Protein AF-A0A7C3JB66-F1 (afdb_monomer)

pLDDT: mean 81.7, std 16.16, range [30.05, 96.62]

Sequence (177 aa):
NAAHLANLPTVQISALSEAVYDELELGSFGRLLALTSNDEVNALACLHFAEIFGRARVYQLATKEIDSGNKEAVSAPLRGRLLFDSRTTYADLTRRFETGAVMKKFILTKQFDYAAFKQQYSQNTLPLFLITQAGNLIVYTTDNEYAPQPGDTIISLINPAETLPDEEVAANSIPIT

Nearest PDB structures (foldseek):
  4gvl-assembly1_A  TM=4.077E-01  e=4.459E-04  Geobacter sulfurreducens PCA
  3l4b-assembly1_E  TM=6.571E-01  e=5.732E-01  Thermotoga maritima MSB8
  3l9w-assembly1_A  TM=5.953E-01  e=8.932E-01  Escherichia coli K-12
  3l9w-assembly1_B  TM=6.787E-01  e=1.793E+00  Escherichia coli K-12
  3l9x-assembly1_B  TM=7.040E-01  e=4.941E+00  Escherichia coli K-12

Secondary structure (DSSP, 8-state):
-HHHHTT-------TTSTHHHHHS-GGG---EEE--S-HHHHHHHHHHHHHHH-GGGEEEPPPHHHHTT-HHHHT-TT--EEBSSTT--HHHHHHHHHTT-EEEEEE--SSS-HHHHHHHHTTTEEEEEEE-TTS-EEE-BTTB-----TT-EEEEEEPPPSS-------S------

Mean predicted aligned error: 8.65 Å

Foldseek 3Di:
DLCVVLVHDDDDDQLLDPVCVVVDPCVVDQAAEALDLDPVSLLNSLQVCCVPNNLQRYEYEADPCQLVVPPVSVPPPSGHFYFQASNGHSVNVVVQVVQPWAKDKDQAAPVRAPVNVCVVAVPFKGWAWKQALVRDIDGHTHVDDDRHDHNMMTIITGRDPPDDDDDDDDDDDDPSD

Radius of gyration: 17.49 Å; Cα contacts (8 Å, |Δi|>4): 265; chains: 1; bounding box: 40×36×46 Å

Solvent-accessible surface area (backbone atoms only — not comparable to full-atom values): 10346 Å² total; per-residue (Å²): 112,66,55,61,68,48,70,44,92,79,82,94,72,61,84,84,41,74,62,46,70,78,77,37,73,60,87,80,56,70,62,46,78,33,79,55,87,46,63,67,60,23,27,52,38,21,50,62,47,19,78,75,54,33,60,92,31,16,27,18,53,25,45,74,58,35,48,73,64,39,66,72,66,69,66,49,90,64,53,36,42,41,32,41,38,61,65,42,24,47,68,50,54,51,49,40,50,74,68,55,34,41,73,42,68,45,73,26,32,92,88,45,33,59,65,53,50,44,74,76,36,58,91,49,47,45,61,46,34,37,31,41,70,88,66,50,78,41,75,36,24,66,90,53,89,80,81,71,48,65,57,18,33,39,34,27,41,34,44,63,64,100,76,69,82,95,75,79,95,76,88,69,77,76,78,89,84

Structure (mmCIF, N/CA/C/O backbone):
data_AF-A0A7C3JB66-F1
#
_entry.id   AF-A0A7C3JB66-F1
#
loop_
_atom_site.group_PDB
_atom_site.id
_atom_site.type_symbol
_atom_site.label_atom_id
_atom_site.label_alt_id
_atom_site.label_comp_id
_atom_site.label_asym_id
_atom_site.label_entity_id
_atom_site.label_seq_id
_atom_site.pdbx_PDB_ins_code
_atom_site.Cartn_x
_atom_site.Cartn_y
_atom_site.Cartn_z
_atom_site.occupancy
_atom_site.B_iso_or_equiv
_atom_site.auth_seq_id
_atom_site.auth_comp_id
_atom_site.auth_asym_id
_atom_site.auth_atom_id
_atom_site.pdbx_PDB_model_num
ATOM 1 N N . ASN A 1 1 ? 18.916 1.963 6.747 1.00 50.53 1 ASN A N 1
ATOM 2 C CA . ASN A 1 1 ? 19.249 0.943 7.771 1.00 50.53 1 ASN A CA 1
ATOM 3 C C . ASN A 1 1 ? 18.098 0.509 8.677 1.00 50.53 1 ASN A C 1
ATOM 5 O O . ASN A 1 1 ? 18.240 -0.548 9.267 1.00 50.53 1 ASN A O 1
ATOM 9 N N . ALA A 1 2 ? 16.957 1.209 8.759 1.00 69.62 2 ALA A N 1
ATOM 10 C CA . ALA A 1 2 ? 15.836 0.785 9.618 1.00 69.62 2 ALA A CA 1
AT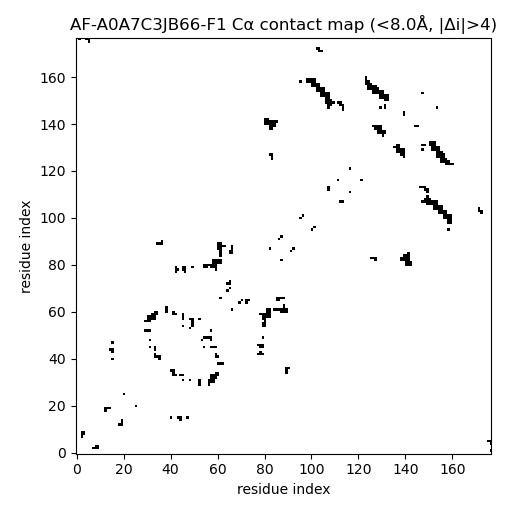OM 11 C C . ALA A 1 2 ? 15.251 -0.604 9.265 1.00 69.62 2 ALA A C 1
ATOM 13 O O . ALA A 1 2 ? 15.017 -1.410 10.151 1.00 69.62 2 ALA A O 1
ATOM 14 N N . ALA A 1 3 ? 15.089 -0.930 7.976 1.00 70.50 3 ALA A N 1
ATOM 15 C CA . ALA A 1 3 ? 14.532 -2.226 7.560 1.00 70.50 3 ALA A CA 1
ATOM 16 C C . ALA A 1 3 ? 15.420 -3.429 7.937 1.00 70.50 3 ALA A C 1
ATOM 18 O O . ALA A 1 3 ? 14.908 -4.475 8.322 1.00 70.50 3 ALA A O 1
ATOM 19 N N . HIS A 1 4 ? 16.744 -3.261 7.879 1.00 67.75 4 HIS A N 1
ATOM 20 C CA . HIS A 1 4 ? 17.690 -4.307 8.269 1.00 67.75 4 HIS A CA 1
ATOM 21 C C . HIS A 1 4 ? 17.662 -4.562 9.783 1.00 67.75 4 HIS A C 1
ATOM 23 O O . HIS A 1 4 ? 17.712 -5.708 10.212 1.00 67.75 4 HIS A O 1
ATOM 29 N N . LEU A 1 5 ? 17.522 -3.500 10.588 1.00 75.25 5 LEU A N 1
ATOM 30 C CA . LEU A 1 5 ? 17.376 -3.607 12.045 1.00 75.25 5 LEU A CA 1
ATOM 31 C C . LEU A 1 5 ? 16.080 -4.337 12.439 1.00 75.25 5 LEU A C 1
ATOM 33 O O . LEU A 1 5 ? 16.098 -5.152 13.357 1.00 75.25 5 LEU A O 1
ATOM 37 N N . ALA A 1 6 ? 15.016 -4.149 11.654 1.00 76.88 6 ALA A N 1
ATOM 38 C CA . ALA A 1 6 ? 13.739 -4.843 11.804 1.00 76.88 6 ALA A CA 1
ATOM 39 C C . ALA A 1 6 ? 13.721 -6.284 11.248 1.00 76.88 6 ALA A C 1
ATOM 41 O O . ALA A 1 6 ? 12.655 -6.900 11.182 1.00 76.88 6 ALA A O 1
ATOM 42 N N . ASN A 1 7 ? 14.869 -6.833 10.820 1.00 80.38 7 ASN A N 1
ATOM 43 C CA . ASN A 1 7 ? 14.990 -8.145 10.165 1.00 80.38 7 ASN A CA 1
ATOM 44 C C . ASN A 1 7 ? 14.066 -8.325 8.947 1.00 80.38 7 ASN A C 1
ATOM 46 O O . ASN A 1 7 ? 13.636 -9.438 8.633 1.00 80.38 7 ASN A O 1
ATOM 50 N N . LEU A 1 8 ? 13.756 -7.236 8.242 1.00 84.19 8 LEU A N 1
ATOM 51 C CA . LEU A 1 8 ? 13.039 -7.318 6.977 1.00 84.19 8 LEU A CA 1
ATOM 52 C C . LEU A 1 8 ? 14.030 -7.695 5.865 1.00 84.19 8 LEU A C 1
ATOM 54 O O . LEU A 1 8 ? 15.105 -7.092 5.793 1.00 84.19 8 LEU A O 1
ATOM 58 N N . PRO A 1 9 ? 13.696 -8.654 4.981 1.00 84.38 9 PRO A N 1
ATOM 59 C CA . PRO A 1 9 ? 14.524 -8.962 3.822 1.00 84.38 9 PRO A CA 1
ATOM 60 C C . PRO A 1 9 ? 14.712 -7.716 2.950 1.00 84.38 9 PRO A C 1
ATOM 62 O O . PRO A 1 9 ? 13.741 -7.089 2.525 1.00 84.38 9 PRO A O 1
ATOM 65 N N . THR A 1 10 ? 15.964 -7.352 2.680 1.00 86.69 10 THR A N 1
ATOM 66 C CA . THR A 1 10 ? 16.313 -6.207 1.834 1.00 86.69 10 THR A CA 1
ATOM 67 C C . THR A 1 10 ? 17.380 -6.603 0.834 1.00 86.69 10 THR A C 1
ATOM 69 O O . THR A 1 10 ? 18.365 -7.233 1.210 1.00 86.69 10 THR A O 1
ATOM 72 N N . VAL A 1 11 ? 17.227 -6.151 -0.405 1.00 87.44 11 VAL A N 1
ATOM 73 C CA . VAL A 1 11 ? 18.227 -6.285 -1.464 1.00 87.44 11 VAL A CA 1
ATOM 74 C C . VAL A 1 11 ? 18.427 -4.923 -2.126 1.00 87.44 11 VAL A C 1
ATOM 76 O O . VAL A 1 11 ? 17.489 -4.126 -2.207 1.00 87.44 11 VAL A O 1
ATOM 79 N N . GLN A 1 12 ? 19.647 -4.632 -2.573 1.00 86.88 12 GLN A N 1
ATOM 80 C CA . GLN A 1 12 ? 19.955 -3.412 -3.313 1.00 86.88 12 GLN A CA 1
ATOM 81 C C . GLN A 1 12 ? 20.194 -3.750 -4.784 1.00 86.88 12 GLN A C 1
ATOM 83 O O . GLN A 1 12 ? 21.321 -3.985 -5.202 1.00 86.88 12 GLN A O 1
ATOM 88 N N . ILE A 1 13 ? 19.121 -3.722 -5.566 1.00 86.12 13 ILE A N 1
ATOM 89 C CA . ILE A 1 13 ? 19.144 -3.955 -7.012 1.00 86.12 13 ILE A CA 1
ATOM 90 C C . ILE A 1 13 ? 18.224 -2.964 -7.717 1.00 86.12 13 ILE A C 1
ATOM 92 O O . ILE A 1 13 ? 17.265 -2.453 -7.135 1.00 86.12 13 ILE A O 1
ATOM 96 N N . SER A 1 14 ? 18.508 -2.691 -8.989 1.00 86.69 14 SER A N 1
ATOM 97 C CA . SER A 1 14 ? 17.552 -1.985 -9.840 1.00 86.69 14 SER A CA 1
ATOM 98 C C . SER A 1 14 ? 16.380 -2.914 -10.140 1.00 86.69 14 SER A C 1
ATOM 100 O O . SER A 1 14 ? 16.588 -3.992 -10.689 1.00 86.69 14 SER A O 1
ATOM 102 N N . ALA A 1 15 ? 15.154 -2.477 -9.843 1.00 85.06 15 ALA A N 1
ATOM 103 C CA . ALA A 1 15 ? 13.934 -3.245 -10.111 1.00 85.06 15 ALA A CA 1
ATOM 104 C C . ALA A 1 15 ? 13.704 -3.545 -11.607 1.00 85.06 15 ALA A C 1
ATOM 106 O O . ALA A 1 15 ? 12.854 -4.361 -11.940 1.00 85.06 15 ALA A O 1
ATOM 107 N N . LEU A 1 16 ? 14.437 -2.873 -12.500 1.00 85.12 16 LEU A N 1
ATOM 108 C CA . LEU A 1 16 ? 14.373 -3.059 -13.952 1.00 85.12 16 LEU A CA 1
ATOM 109 C C . LEU A 1 16 ? 15.529 -3.913 -14.497 1.00 85.12 16 LEU A C 1
ATOM 111 O O . LEU A 1 16 ? 15.651 -4.073 -15.707 1.00 85.12 16 LEU A O 1
ATOM 115 N N . SER A 1 17 ? 16.419 -4.395 -13.626 1.00 86.81 17 SER A N 1
ATOM 116 C CA . SER A 1 17 ? 17.536 -5.255 -14.014 1.00 86.81 17 SER A CA 1
ATOM 117 C C . SER A 1 17 ? 17.087 -6.706 -14.133 1.00 86.81 17 SER A C 1
ATOM 119 O O . SER A 1 17 ? 16.325 -7.185 -13.298 1.00 86.81 17 SER A O 1
ATOM 121 N N . GLU A 1 18 ? 17.652 -7.443 -15.088 1.00 82.38 18 GLU A N 1
ATOM 122 C CA . GLU A 1 18 ? 17.492 -8.902 -15.159 1.00 82.38 18 GLU A CA 1
ATOM 123 C C . GLU A 1 18 ? 18.041 -9.607 -13.909 1.00 82.38 18 GLU A C 1
ATOM 125 O O . GLU A 1 18 ? 17.521 -10.645 -13.514 1.00 82.38 18 GLU A O 1
ATOM 130 N N . ALA A 1 19 ? 19.002 -8.988 -13.210 1.00 84.38 19 ALA A N 1
ATOM 131 C CA . ALA A 1 19 ? 19.545 -9.503 -11.950 1.00 84.38 19 ALA A CA 1
ATOM 132 C C . ALA A 1 19 ? 18.466 -9.740 -10.876 1.00 84.38 19 ALA A C 1
ATOM 134 O O . ALA A 1 19 ? 18.655 -10.551 -9.977 1.00 84.38 19 ALA A O 1
ATOM 135 N N . VAL A 1 20 ? 17.308 -9.075 -10.979 1.00 84.88 20 VAL A N 1
ATOM 136 C CA . VAL A 1 20 ? 16.147 -9.319 -10.111 1.00 84.88 20 VAL A CA 1
ATOM 137 C C . VAL A 1 20 ? 15.705 -10.782 -10.156 1.00 84.88 20 VAL A C 1
ATOM 139 O O . VAL A 1 20 ? 15.363 -11.325 -9.113 1.00 84.88 20 VAL A O 1
ATOM 142 N N . TYR A 1 21 ? 15.704 -11.424 -11.324 1.00 82.25 21 TYR A N 1
ATOM 143 C CA . TYR A 1 21 ? 15.244 -12.810 -11.464 1.00 82.25 21 TYR A CA 1
ATOM 144 C C . TYR A 1 21 ? 16.208 -13.820 -10.846 1.00 82.25 21 TYR A C 1
ATOM 146 O O . TYR A 1 21 ? 15.776 -14.883 -10.405 1.00 82.25 21 TYR A O 1
ATOM 154 N N . ASP A 1 22 ? 17.492 -13.471 -10.809 1.00 84.25 22 ASP A N 1
ATOM 155 C CA . ASP A 1 22 ? 18.546 -14.329 -10.280 1.00 84.25 22 ASP A CA 1
ATOM 156 C C . ASP A 1 22 ? 18.728 -14.133 -8.768 1.00 84.25 22 ASP A C 1
ATOM 158 O O . ASP A 1 22 ? 18.983 -15.089 -8.037 1.00 84.25 22 ASP A O 1
ATOM 162 N N . GLU A 1 23 ? 18.591 -12.895 -8.283 1.00 83.88 23 GLU A N 1
ATOM 163 C CA . GLU A 1 23 ? 18.822 -12.538 -6.879 1.00 83.88 23 GLU A CA 1
ATOM 164 C C . GLU A 1 23 ? 17.575 -12.676 -5.997 1.00 83.88 23 GLU A C 1
ATOM 166 O O . GLU A 1 23 ? 17.697 -12.816 -4.777 1.00 83.88 23 GLU A O 1
ATOM 171 N N . LEU A 1 24 ? 16.373 -12.632 -6.582 1.00 84.62 24 LEU A N 1
ATOM 172 C CA . LEU A 1 24 ? 15.117 -12.746 -5.849 1.00 84.62 24 LEU A CA 1
ATOM 173 C C . LEU A 1 24 ? 14.339 -13.996 -6.251 1.00 84.62 24 LEU A C 1
ATOM 175 O O . LEU A 1 24 ? 14.011 -14.210 -7.414 1.00 84.62 24 LEU A O 1
ATOM 179 N N . GLU A 1 25 ? 13.917 -14.775 -5.254 1.00 85.06 25 GLU A N 1
ATOM 180 C CA . GLU A 1 25 ? 12.985 -15.884 -5.459 1.00 85.06 25 GLU A CA 1
ATOM 181 C C . GLU A 1 25 ? 11.564 -15.343 -5.683 1.00 85.06 25 GLU A C 1
ATOM 183 O O . GLU A 1 25 ? 10.715 -15.343 -4.787 1.00 85.06 25 GLU A O 1
ATOM 188 N N . LEU A 1 26 ? 11.302 -14.842 -6.896 1.00 83.19 26 LEU A N 1
ATOM 189 C CA . LEU A 1 26 ? 10.074 -14.110 -7.211 1.00 83.19 26 LEU A CA 1
ATOM 190 C C . LEU A 1 26 ? 8.793 -14.922 -6.991 1.00 83.19 26 LEU A C 1
ATOM 192 O O . LEU A 1 26 ? 7.763 -14.346 -6.652 1.00 83.19 26 LEU A O 1
ATOM 196 N N . GLY A 1 27 ? 8.863 -16.252 -7.100 1.00 81.06 27 GLY A N 1
ATOM 197 C CA . GLY A 1 27 ? 7.736 -17.150 -6.830 1.00 81.06 27 GLY A CA 1
ATOM 198 C C . GLY A 1 27 ? 7.240 -17.127 -5.379 1.00 81.06 27 GLY A C 1
ATOM 199 O O . GLY A 1 27 ? 6.098 -17.505 -5.123 1.00 81.06 27 GLY A O 1
ATOM 200 N N . SER A 1 28 ? 8.063 -16.658 -4.436 1.00 82.31 28 SER A N 1
ATOM 201 C CA . SER A 1 28 ? 7.672 -16.483 -3.032 1.00 82.31 28 SER A CA 1
ATOM 202 C C . SER A 1 28 ? 6.881 -15.190 -2.784 1.00 82.31 28 SER A C 1
ATOM 204 O O . SER A 1 28 ? 6.170 -15.076 -1.781 1.00 82.31 28 SER A O 1
ATOM 206 N N . PHE A 1 29 ? 6.953 -14.219 -3.701 1.00 86.12 29 PHE A N 1
ATOM 207 C CA . PHE A 1 29 ? 6.209 -12.968 -3.604 1.00 86.12 29 PHE A CA 1
ATOM 208 C C . PHE A 1 29 ? 4.861 -13.076 -4.311 1.00 86.12 29 PHE A C 1
ATOM 210 O O . PHE A 1 29 ? 4.714 -13.672 -5.373 1.00 86.12 29 PHE A O 1
ATOM 217 N N . GLY A 1 30 ? 3.847 -12.440 -3.725 1.00 86.94 30 GLY A N 1
ATOM 218 C CA . GLY A 1 30 ? 2.511 -12.399 -4.318 1.00 86.94 30 GLY A CA 1
ATOM 219 C C . GLY A 1 30 ? 2.174 -11.089 -5.027 1.00 86.94 30 GLY A C 1
ATOM 220 O O . GLY A 1 30 ? 1.181 -11.048 -5.751 1.00 86.94 30 GLY A O 1
ATOM 221 N N . ARG A 1 31 ? 2.892 -9.994 -4.737 1.00 92.88 31 ARG A N 1
ATOM 222 C CA . ARG A 1 31 ? 2.511 -8.617 -5.104 1.00 92.88 31 ARG A CA 1
ATOM 223 C C . ARG A 1 31 ? 3.728 -7.701 -5.185 1.00 92.88 31 ARG A C 1
ATOM 225 O O . ARG A 1 31 ? 4.675 -7.889 -4.428 1.00 92.88 31 ARG A O 1
ATOM 232 N N . LEU A 1 32 ? 3.633 -6.655 -6.007 1.00 94.00 32 LEU A N 1
ATOM 233 C CA . LEU A 1 32 ? 4.606 -5.558 -6.076 1.00 94.00 32 LEU A CA 1
ATOM 234 C C . LEU A 1 32 ? 3.958 -4.240 -5.649 1.00 94.00 32 LEU A C 1
ATOM 236 O O . LEU A 1 32 ? 2.933 -3.865 -6.210 1.00 94.00 32 LEU A O 1
ATOM 240 N N . LEU A 1 33 ? 4.585 -3.506 -4.727 1.00 94.88 33 LEU A N 1
ATOM 241 C CA . LEU A 1 33 ? 4.228 -2.122 -4.405 1.00 94.88 33 LEU A CA 1
ATOM 242 C C . LEU A 1 33 ? 5.378 -1.190 -4.808 1.00 94.88 33 LEU A C 1
ATOM 244 O O . LEU A 1 33 ? 6.412 -1.148 -4.145 1.00 94.88 33 LEU A O 1
ATOM 248 N N . ALA A 1 34 ? 5.192 -0.434 -5.887 1.00 94.31 34 ALA A N 1
ATOM 249 C CA . ALA A 1 34 ? 6.153 0.537 -6.391 1.00 94.31 34 ALA A CA 1
ATOM 250 C C . ALA A 1 34 ? 5.950 1.902 -5.709 1.00 94.31 34 ALA A C 1
ATOM 252 O O . ALA A 1 34 ? 5.054 2.674 -6.058 1.00 94.31 34 ALA A O 1
ATOM 253 N N . LEU A 1 35 ? 6.779 2.162 -4.695 1.00 93.88 35 LEU A N 1
ATOM 254 C CA . LEU A 1 35 ? 6.684 3.309 -3.784 1.00 93.88 35 LEU A CA 1
ATOM 255 C C . LEU A 1 35 ? 7.867 4.283 -3.928 1.00 93.88 35 LEU A C 1
ATOM 257 O O . LEU A 1 35 ? 8.281 4.899 -2.949 1.00 93.88 35 LEU A O 1
ATOM 261 N N . THR A 1 36 ? 8.467 4.390 -5.115 1.00 91.81 36 THR A N 1
ATOM 262 C CA . THR A 1 36 ? 9.617 5.285 -5.328 1.00 91.81 36 THR A CA 1
ATOM 263 C C . THR A 1 36 ? 9.166 6.709 -5.660 1.00 91.81 36 THR A C 1
ATOM 265 O O . THR A 1 36 ? 8.019 6.928 -6.051 1.00 91.81 36 THR A O 1
ATOM 268 N N . SER A 1 37 ? 10.077 7.679 -5.546 1.00 91.62 37 SER A N 1
ATOM 269 C CA . SER A 1 37 ? 9.843 9.069 -5.963 1.00 91.62 37 SER A CA 1
ATOM 270 C C . SER A 1 37 ? 9.831 9.271 -7.480 1.00 91.62 37 SER A C 1
ATOM 272 O O . SER A 1 37 ? 9.516 10.369 -7.939 1.00 91.62 37 SER A O 1
ATOM 274 N N . ASN A 1 38 ? 10.201 8.246 -8.254 1.00 90.88 38 ASN A N 1
ATOM 275 C CA . ASN A 1 38 ? 10.261 8.300 -9.705 1.00 90.88 38 ASN A CA 1
ATOM 276 C C . ASN A 1 38 ? 9.069 7.542 -10.308 1.00 90.88 38 ASN A C 1
ATOM 278 O O . ASN A 1 38 ? 9.020 6.309 -10.316 1.00 90.88 38 ASN A O 1
ATOM 282 N N . ASP A 1 39 ? 8.119 8.305 -10.841 1.00 88.19 39 ASP A N 1
ATOM 283 C CA . ASP A 1 39 ? 6.886 7.789 -11.434 1.00 88.19 39 ASP A CA 1
ATOM 284 C C . ASP A 1 39 ? 7.144 6.872 -12.644 1.00 88.19 39 ASP A C 1
ATOM 286 O O . ASP A 1 39 ? 6.440 5.876 -12.821 1.00 88.19 39 ASP A O 1
ATOM 290 N N . GLU A 1 40 ? 8.174 7.157 -13.447 1.00 88.25 40 GLU A N 1
ATOM 291 C CA . GLU A 1 40 ? 8.549 6.336 -14.606 1.00 88.25 40 GLU A CA 1
ATOM 292 C C . GLU A 1 40 ? 9.098 4.979 -14.166 1.00 88.25 40 GLU A C 1
ATOM 294 O O . GLU A 1 40 ? 8.698 3.945 -14.701 1.00 88.25 40 GLU A O 1
ATOM 299 N N . VAL A 1 41 ? 9.955 4.965 -13.139 1.00 90.56 41 VAL A N 1
ATOM 300 C CA . VAL A 1 41 ? 10.470 3.720 -12.549 1.00 90.56 41 VAL A CA 1
ATOM 301 C C . VAL A 1 41 ? 9.328 2.902 -11.954 1.00 90.56 41 VAL A C 1
ATOM 303 O O . VAL A 1 41 ? 9.282 1.691 -12.161 1.00 90.56 41 VAL A O 1
ATOM 306 N N . ASN A 1 42 ? 8.375 3.543 -11.269 1.00 91.94 42 ASN A N 1
ATOM 307 C CA . ASN A 1 42 ? 7.209 2.850 -10.721 1.00 91.94 42 ASN A CA 1
ATOM 308 C C . ASN A 1 42 ? 6.351 2.209 -11.825 1.00 91.94 42 ASN A C 1
ATOM 310 O O . ASN A 1 42 ? 5.946 1.052 -11.692 1.00 91.94 42 ASN A O 1
ATOM 314 N N . ALA A 1 43 ? 6.101 2.938 -12.918 1.00 89.75 43 ALA A N 1
ATOM 315 C CA . ALA A 1 43 ? 5.318 2.449 -14.049 1.00 89.75 43 ALA A CA 1
ATOM 316 C C . ALA A 1 43 ? 6.022 1.302 -14.788 1.00 89.75 43 ALA A C 1
ATOM 318 O O . ALA A 1 43 ? 5.401 0.272 -15.051 1.00 89.75 43 ALA A O 1
ATOM 319 N N . LEU A 1 44 ? 7.322 1.441 -15.068 1.00 90.56 44 LEU A N 1
ATOM 320 C CA . LEU A 1 44 ? 8.118 0.397 -15.717 1.00 90.56 44 LEU A CA 1
ATOM 321 C C . LEU A 1 44 ? 8.229 -0.856 -14.848 1.00 90.56 44 LEU A C 1
ATOM 323 O O . LEU A 1 44 ? 8.079 -1.962 -15.362 1.00 90.56 44 LEU A O 1
ATOM 327 N N . ALA A 1 45 ? 8.416 -0.702 -13.534 1.00 91.50 45 ALA A N 1
ATOM 328 C CA . ALA A 1 45 ? 8.407 -1.832 -12.614 1.00 91.50 45 ALA A CA 1
ATOM 329 C C . ALA A 1 45 ? 7.036 -2.526 -12.630 1.00 91.50 45 ALA A C 1
ATOM 331 O O . ALA A 1 45 ? 6.957 -3.740 -12.785 1.00 91.50 45 ALA A O 1
ATOM 332 N N . CYS A 1 46 ? 5.933 -1.777 -12.561 1.00 92.44 46 CYS A N 1
ATOM 333 C CA . CYS A 1 46 ? 4.605 -2.381 -12.661 1.00 92.44 46 CYS A CA 1
ATOM 334 C C . CYS A 1 46 ? 4.391 -3.119 -13.985 1.00 92.44 46 CYS A C 1
ATOM 336 O O . CYS A 1 46 ? 3.824 -4.207 -13.968 1.00 92.44 46 CYS A O 1
ATOM 338 N N . LEU A 1 47 ? 4.849 -2.563 -15.110 1.00 90.12 47 LEU A N 1
ATOM 339 C CA . LEU A 1 47 ? 4.766 -3.218 -16.414 1.00 90.12 47 LEU A CA 1
ATOM 340 C C . LEU A 1 47 ? 5.550 -4.534 -16.427 1.00 90.12 47 LEU A C 1
ATOM 342 O O . LEU A 1 47 ? 5.006 -5.562 -16.817 1.00 90.12 47 LEU A O 1
ATOM 346 N N . HIS A 1 48 ? 6.794 -4.505 -15.954 1.00 88.81 48 HIS A N 1
ATOM 347 C CA . HIS A 1 48 ? 7.689 -5.655 -15.948 1.00 88.81 48 HIS A CA 1
ATOM 348 C C . HIS A 1 48 ? 7.173 -6.789 -15.050 1.00 88.81 48 HIS A C 1
ATOM 350 O O . HIS A 1 48 ? 7.019 -7.928 -15.478 1.00 88.81 48 HIS A O 1
ATOM 356 N N . PHE A 1 49 ? 6.803 -6.470 -13.810 1.00 91.00 49 PHE A N 1
ATOM 357 C CA . PHE A 1 49 ? 6.331 -7.468 -12.851 1.00 91.00 49 PHE A CA 1
ATOM 358 C C . PHE A 1 49 ? 4.867 -7.883 -13.064 1.00 91.00 49 PHE A C 1
ATOM 360 O O . PHE A 1 49 ? 4.413 -8.854 -12.451 1.00 91.00 49 PHE A O 1
ATOM 367 N N . ALA A 1 50 ? 4.105 -7.195 -13.924 1.00 91.12 50 ALA A N 1
ATOM 368 C CA . ALA A 1 50 ? 2.750 -7.617 -14.280 1.00 91.12 50 ALA A CA 1
ATOM 369 C C . ALA A 1 50 ? 2.737 -8.960 -15.018 1.00 91.12 50 ALA A C 1
ATOM 371 O O . ALA A 1 50 ? 1.763 -9.699 -14.876 1.00 91.12 50 ALA A O 1
ATOM 372 N N . GLU A 1 51 ? 3.792 -9.281 -15.771 1.00 86.38 51 GLU A N 1
ATOM 373 C CA . GLU A 1 51 ? 3.940 -10.578 -16.444 1.00 86.38 51 GLU A CA 1
ATOM 374 C C . GLU A 1 51 ? 4.109 -11.727 -15.438 1.00 86.38 51 GLU A C 1
ATOM 376 O O . GLU A 1 51 ? 3.678 -12.847 -15.696 1.00 86.38 51 GLU A O 1
ATOM 381 N N . ILE A 1 52 ? 4.6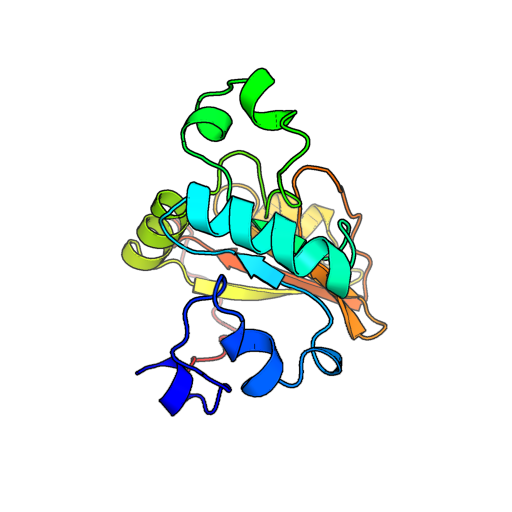55 -11.427 -14.256 1.00 87.69 52 ILE A N 1
ATOM 382 C CA . ILE A 1 52 ? 4.954 -12.401 -13.202 1.00 87.69 52 ILE A CA 1
ATOM 383 C C . ILE A 1 52 ? 3.779 -12.537 -12.228 1.00 87.69 52 ILE A C 1
ATOM 385 O O . ILE A 1 52 ? 3.259 -13.627 -11.999 1.00 87.69 52 ILE A O 1
ATOM 389 N N . PHE A 1 53 ? 3.336 -11.423 -11.637 1.00 90.69 53 PHE A N 1
ATOM 390 C CA . PHE A 1 53 ? 2.328 -11.427 -10.568 1.00 90.69 53 PHE A CA 1
ATOM 391 C C . PHE A 1 53 ? 0.891 -11.273 -11.084 1.00 90.69 53 PHE A C 1
ATOM 393 O O . PHE A 1 53 ? -0.079 -11.544 -10.358 1.00 90.69 53 PHE A O 1
ATOM 400 N N . GLY A 1 54 ? 0.748 -10.843 -12.338 1.00 89.94 54 GLY A N 1
ATOM 401 C CA . GLY A 1 54 ? -0.503 -10.404 -12.934 1.00 89.94 54 GLY A CA 1
ATOM 402 C C . GLY A 1 54 ? -0.797 -8.930 -12.647 1.00 89.94 54 GLY A C 1
ATOM 403 O O . GLY A 1 54 ? -0.545 -8.411 -11.557 1.00 89.94 54 GLY A O 1
ATOM 404 N N . ARG A 1 55 ? -1.441 -8.261 -13.611 1.00 88.62 55 ARG A N 1
ATOM 405 C CA . ARG A 1 55 ? -1.816 -6.832 -13.537 1.00 88.62 55 ARG A CA 1
ATOM 406 C C . ARG A 1 55 ? -2.616 -6.460 -12.281 1.00 88.62 55 ARG A C 1
ATOM 408 O O . ARG A 1 55 ? -2.532 -5.337 -11.803 1.00 88.62 55 ARG A O 1
ATOM 415 N N . ALA A 1 56 ? -3.378 -7.403 -11.724 1.00 88.44 56 ALA A N 1
ATOM 416 C CA . ALA A 1 56 ? -4.197 -7.180 -10.532 1.00 88.44 56 ALA A CA 1
ATOM 417 C C . ALA A 1 56 ? -3.390 -7.056 -9.220 1.00 88.44 56 ALA A C 1
ATOM 419 O O . ALA A 1 56 ? -3.952 -6.626 -8.207 1.00 88.44 56 ALA A O 1
ATOM 420 N N . ARG A 1 57 ? -2.110 -7.461 -9.235 1.00 92.25 57 ARG A N 1
ATOM 421 C CA . ARG A 1 57 ? -1.228 -7.608 -8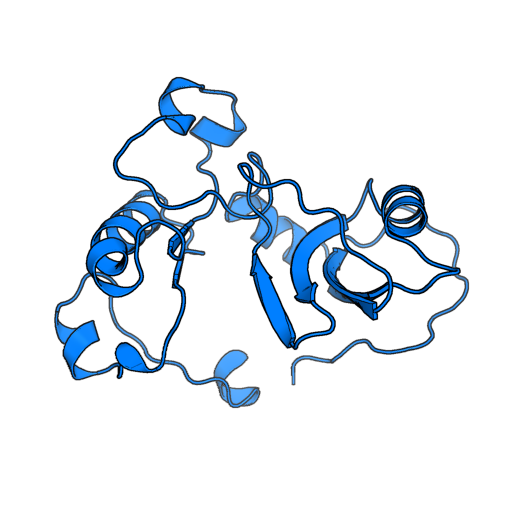.063 1.00 92.25 57 ARG A CA 1
ATOM 422 C C . ARG A 1 57 ? 0.006 -6.700 -8.094 1.00 92.25 57 ARG A C 1
ATOM 424 O O . ARG A 1 57 ? 0.863 -6.812 -7.219 1.00 92.25 57 ARG A O 1
ATOM 431 N N . VAL A 1 58 ? 0.088 -5.809 -9.077 1.00 93.88 58 VAL A N 1
ATOM 432 C CA . VAL A 1 58 ? 1.119 -4.772 -9.161 1.00 93.88 58 VAL A CA 1
ATOM 433 C C . VAL A 1 58 ? 0.483 -3.417 -8.896 1.00 93.88 58 VAL A C 1
ATOM 435 O O . VAL A 1 58 ? -0.565 -3.087 -9.459 1.00 93.88 58 VAL A O 1
ATOM 438 N N . TYR A 1 59 ? 1.099 -2.653 -8.007 1.00 94.31 59 TYR A N 1
ATOM 439 C CA . TYR A 1 59 ? 0.549 -1.412 -7.496 1.00 94.31 59 TYR A CA 1
ATOM 440 C C . TYR A 1 59 ? 1.599 -0.304 -7.538 1.00 94.31 59 TYR A C 1
ATOM 442 O O . TYR A 1 59 ? 2.774 -0.557 -7.287 1.00 94.31 59 TYR A O 1
ATOM 450 N N . GLN A 1 60 ? 1.171 0.924 -7.802 1.00 93.31 60 GLN A N 1
ATOM 451 C CA . GLN A 1 60 ? 2.029 2.108 -7.866 1.00 93.31 60 GLN A CA 1
ATOM 452 C C . GLN A 1 60 ? 1.352 3.313 -7.219 1.00 93.31 60 GLN A C 1
ATOM 454 O O . GLN A 1 60 ? 0.126 3.375 -7.127 1.00 93.31 60 GLN A O 1
ATOM 459 N N . LEU A 1 61 ? 2.152 4.288 -6.799 1.00 92.44 61 LEU A N 1
ATOM 460 C CA . LEU A 1 61 ? 1.653 5.584 -6.341 1.00 92.44 61 LEU A CA 1
ATOM 461 C C . LEU A 1 61 ? 1.027 6.398 -7.480 1.00 92.44 61 LEU A C 1
ATOM 463 O O . LEU A 1 61 ? 1.292 6.161 -8.664 1.00 92.44 61 LEU A O 1
ATOM 467 N N . ALA A 1 62 ? 0.196 7.371 -7.107 1.00 88.25 62 ALA A N 1
ATOM 468 C CA . ALA A 1 62 ? -0.295 8.368 -8.044 1.00 88.25 62 ALA A CA 1
ATOM 469 C C . ALA A 1 62 ? 0.848 9.295 -8.486 1.00 88.25 62 ALA A C 1
ATOM 471 O O . ALA A 1 62 ? 1.727 9.644 -7.693 1.00 88.25 62 ALA A O 1
ATOM 472 N N . THR A 1 63 ? 0.804 9.721 -9.749 1.00 83.88 63 THR A N 1
ATOM 473 C CA . THR A 1 63 ? 1.694 10.766 -10.266 1.00 83.88 63 THR A CA 1
ATOM 474 C C . THR A 1 63 ? 1.128 12.143 -9.929 1.00 83.88 63 THR A C 1
ATOM 476 O O . THR A 1 63 ? -0.077 12.295 -9.708 1.00 83.88 63 THR A O 1
ATOM 479 N N . LYS A 1 64 ? 1.967 13.185 -9.961 1.00 75.94 64 LYS A N 1
ATOM 480 C CA . LYS A 1 64 ? 1.498 14.575 -9.767 1.00 75.94 64 LYS A CA 1
ATOM 481 C C . LYS A 1 64 ? 0.422 14.998 -10.776 1.00 75.94 64 LYS A C 1
ATOM 483 O O . LYS A 1 64 ? -0.433 15.814 -10.458 1.00 75.94 64 LYS A O 1
ATOM 488 N N . GLU A 1 65 ? 0.465 14.453 -11.988 1.00 72.69 65 GLU A N 1
ATOM 489 C CA . GLU A 1 65 ? -0.525 14.732 -13.038 1.00 72.69 65 GLU A CA 1
ATOM 490 C C . GLU A 1 65 ? -1.890 14.099 -12.742 1.00 72.69 65 GLU A C 1
ATOM 492 O O . GLU A 1 65 ? -2.929 14.656 -13.089 1.00 72.69 65 GLU A O 1
ATOM 497 N N . ILE A 1 66 ? -1.898 12.926 -12.103 1.00 74.56 66 ILE A N 1
ATOM 498 C CA . ILE A 1 66 ? -3.138 12.283 -11.658 1.00 74.56 66 ILE A CA 1
ATOM 499 C C . ILE A 1 66 ? -3.735 13.073 -10.491 1.00 74.56 66 ILE A C 1
ATOM 501 O O . ILE A 1 66 ? -4.936 13.344 -10.493 1.00 74.56 66 ILE A O 1
ATOM 505 N N . ASP A 1 67 ? -2.894 13.494 -9.545 1.00 73.19 67 ASP A N 1
ATOM 506 C CA . ASP A 1 67 ? -3.307 14.322 -8.408 1.00 73.19 67 ASP A CA 1
ATOM 507 C C . ASP A 1 67 ? -3.905 15.669 -8.864 1.00 73.19 67 ASP A C 1
ATOM 509 O O . ASP A 1 67 ? -4.913 16.123 -8.326 1.00 73.19 67 ASP A O 1
ATOM 513 N N . SER A 1 68 ? -3.378 16.267 -9.942 1.00 73.69 68 SER A N 1
ATOM 514 C CA . SER A 1 68 ? -3.927 17.498 -10.532 1.00 73.69 68 SER A CA 1
ATOM 515 C C . SER A 1 68 ? -5.226 17.306 -11.333 1.00 73.69 68 SER A C 1
ATOM 517 O O . SER A 1 68 ? -5.765 18.274 -11.875 1.00 73.69 68 SER A O 1
ATOM 519 N N . GLY A 1 69 ? -5.773 16.086 -11.385 1.00 65.44 69 GLY A N 1
ATOM 520 C CA . GLY A 1 69 ? -7.069 15.788 -11.996 1.00 65.44 69 GLY A CA 1
ATOM 521 C C . GLY A 1 69 ? -7.021 15.502 -13.498 1.00 65.44 69 GLY A C 1
ATOM 522 O O . GLY A 1 69 ? -8.069 15.507 -14.153 1.00 65.44 69 GLY A O 1
ATOM 523 N N . ASN A 1 70 ? -5.840 15.230 -14.066 1.00 67.50 70 ASN A N 1
ATOM 524 C CA . ASN A 1 70 ? -5.729 14.867 -15.474 1.00 67.50 70 ASN A CA 1
ATOM 525 C C . ASN A 1 70 ? -6.274 13.445 -15.723 1.00 67.50 70 ASN A C 1
ATOM 527 O O . ASN A 1 70 ? -5.595 12.441 -15.506 1.00 67.50 70 ASN A O 1
ATOM 531 N N . LYS A 1 71 ? -7.517 13.354 -16.213 1.00 59.50 71 LYS A N 1
ATOM 532 C CA . LYS A 1 71 ? -8.205 12.080 -16.504 1.00 59.50 71 LYS A CA 1
ATOM 533 C C . LYS A 1 71 ? -7.501 11.225 -17.565 1.00 59.50 71 LYS A C 1
ATOM 535 O O . LYS A 1 71 ? -7.618 10.000 -17.521 1.00 59.50 71 LYS A O 1
ATOM 540 N N . GLU A 1 72 ? -6.754 11.837 -18.484 1.00 59.91 72 GLU A N 1
ATOM 541 C CA . GLU A 1 72 ? -5.966 11.101 -19.482 1.00 59.91 72 GLU A CA 1
ATOM 542 C C . GLU A 1 72 ? -4.791 10.365 -18.823 1.00 59.91 72 GLU A C 1
ATOM 544 O O . GLU A 1 72 ? -4.496 9.224 -19.176 1.00 59.91 72 GLU A O 1
ATOM 549 N N . ALA A 1 73 ? -4.197 10.955 -17.779 1.00 58.69 73 ALA A N 1
ATOM 550 C CA . ALA A 1 73 ? -3.136 10.324 -16.998 1.00 58.69 73 ALA A CA 1
ATOM 551 C C . ALA A 1 73 ? -3.643 9.114 -16.184 1.00 58.69 73 ALA A C 1
ATOM 553 O O . ALA A 1 73 ? -2.895 8.163 -15.950 1.00 58.69 73 ALA A O 1
ATOM 554 N N . VAL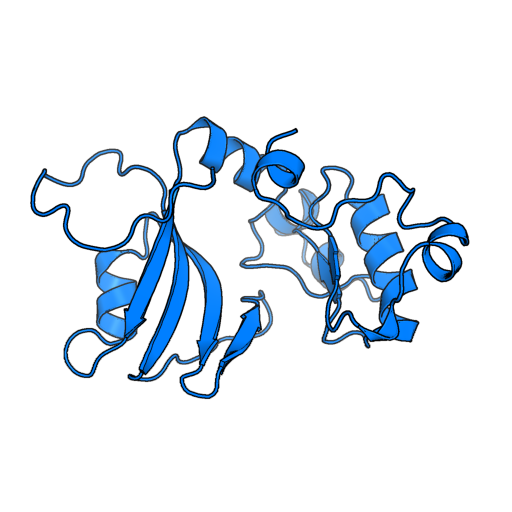 A 1 74 ? -4.918 9.099 -15.783 1.00 56.22 74 VAL A N 1
ATOM 555 C CA . VAL A 1 74 ? -5.531 7.976 -15.043 1.00 56.22 74 VAL A CA 1
ATOM 556 C C . VAL A 1 74 ? -5.730 6.740 -15.931 1.00 56.22 74 VAL A C 1
ATOM 558 O O . VAL A 1 74 ? -5.661 5.615 -15.444 1.00 56.22 74 VAL A O 1
ATOM 561 N N . SER A 1 75 ? -5.926 6.928 -17.239 1.00 55.34 75 SER A N 1
ATOM 562 C CA . SER A 1 75 ? -6.325 5.858 -18.171 1.00 55.34 75 SER A CA 1
ATOM 563 C C . SER A 1 75 ? -5.158 5.220 -18.937 1.00 55.34 75 SER A C 1
ATOM 565 O O . SER A 1 75 ? -5.384 4.471 -19.888 1.00 55.34 75 SER A O 1
ATOM 567 N N . ALA A 1 76 ? -3.905 5.507 -18.565 1.00 60.81 76 ALA A N 1
ATOM 568 C CA . ALA A 1 76 ? -2.746 5.018 -19.305 1.00 60.81 76 ALA A CA 1
ATOM 569 C C . ALA A 1 76 ? -2.609 3.477 -19.187 1.00 60.81 76 ALA A C 1
ATOM 571 O O . ALA A 1 76 ? -2.368 2.960 -18.093 1.00 60.81 76 ALA A O 1
ATOM 572 N N . PRO A 1 77 ? -2.693 2.719 -20.299 1.00 58.31 77 PRO A N 1
ATOM 573 C CA . PRO A 1 77 ? -2.769 1.251 -20.294 1.00 58.31 77 PRO A CA 1
ATOM 574 C C . PRO A 1 77 ? -1.489 0.538 -19.820 1.00 58.31 77 PRO A C 1
ATOM 576 O O . PRO A 1 77 ? -1.496 -0.681 -19.637 1.00 58.31 77 PRO A O 1
ATOM 579 N N . LEU A 1 78 ? -0.400 1.277 -19.603 1.00 63.16 78 LEU A N 1
ATOM 580 C CA . LEU A 1 78 ? 0.914 0.766 -19.198 1.00 63.16 78 LEU A CA 1
ATOM 581 C C . LEU A 1 78 ? 1.187 0.899 -17.688 1.00 63.16 78 LEU A C 1
ATOM 583 O O . LEU A 1 78 ? 2.328 0.752 -17.264 1.00 63.16 78 LEU A O 1
ATOM 587 N N . ARG A 1 79 ? 0.170 1.201 -16.871 1.00 74.19 79 ARG A N 1
ATOM 588 C CA . ARG A 1 79 ? 0.331 1.451 -15.429 1.00 74.19 79 ARG A CA 1
ATOM 589 C C . ARG A 1 79 ? -0.201 0.301 -14.570 1.00 74.19 79 ARG A C 1
ATOM 591 O O . ARG A 1 79 ? -1.129 -0.410 -14.964 1.00 74.19 79 ARG A O 1
ATOM 598 N N . GLY A 1 80 ? 0.404 0.129 -13.392 1.00 83.44 80 GLY A N 1
ATOM 599 C CA . GLY A 1 80 ? -0.127 -0.723 -12.325 1.00 83.44 80 GLY A CA 1
ATOM 600 C C . GLY A 1 80 ? -1.348 -0.098 -11.645 1.00 83.44 80 GLY A C 1
ATOM 601 O O . GLY A 1 80 ? -1.761 1.015 -11.972 1.00 83.44 80 GLY A O 1
ATOM 602 N N . ARG A 1 81 ? -1.929 -0.800 -10.669 1.00 89.94 81 ARG A N 1
ATOM 603 C CA . ARG A 1 81 ? -3.084 -0.290 -9.912 1.00 89.94 81 ARG A CA 1
ATOM 604 C C . ARG A 1 81 ? -2.662 0.854 -8.993 1.00 89.94 81 ARG A C 1
ATOM 606 O O . ARG A 1 81 ? -1.661 0.741 -8.290 1.00 89.94 81 ARG A O 1
ATOM 613 N N . LEU A 1 82 ? -3.430 1.941 -8.972 1.00 90.81 82 LEU A N 1
ATOM 614 C CA . LEU A 1 82 ? -3.110 3.095 -8.129 1.00 90.81 82 LEU A CA 1
ATOM 615 C C . LEU A 1 82 ? -3.398 2.789 -6.658 1.00 90.81 82 LEU A C 1
ATOM 617 O O . LEU A 1 82 ? -4.523 2.425 -6.305 1.00 90.81 82 LEU A O 1
ATOM 621 N N . LEU A 1 83 ? -2.371 2.949 -5.829 1.00 92.00 83 LEU A N 1
ATOM 622 C CA . LEU A 1 83 ? -2.409 2.732 -4.390 1.00 92.00 83 LEU A CA 1
ATOM 623 C C . LEU A 1 83 ? -3.246 3.785 -3.669 1.00 92.00 83 LEU A C 1
ATOM 625 O O . LEU A 1 83 ? -3.107 4.978 -3.910 1.00 92.00 83 LEU A O 1
ATOM 629 N N . PHE A 1 84 ? -4.024 3.303 -2.706 1.00 90.25 84 PHE A N 1
ATOM 630 C CA . PHE A 1 84 ? -4.761 4.054 -1.693 1.00 90.25 84 PHE A CA 1
ATOM 631 C C . PHE A 1 84 ? -5.835 4.984 -2.265 1.00 90.25 84 PHE A C 1
ATOM 633 O O . PHE A 1 84 ? -7.002 4.599 -2.308 1.00 90.25 84 PHE A O 1
ATOM 640 N N . ASP A 1 85 ? -5.456 6.174 -2.727 1.00 84.50 85 ASP A N 1
ATOM 641 C CA . ASP A 1 85 ? -6.342 7.137 -3.375 1.00 84.50 85 ASP A CA 1
ATOM 642 C C . ASP A 1 85 ? -5.637 7.832 -4.557 1.00 84.50 85 ASP A C 1
ATOM 644 O O . ASP A 1 85 ? -4.444 7.654 -4.800 1.00 84.50 85 ASP A O 1
ATOM 648 N N . SER A 1 86 ? -6.375 8.631 -5.328 1.00 82.25 86 SER A N 1
ATOM 649 C CA . SER A 1 86 ? -5.831 9.295 -6.520 1.00 82.25 86 SER A CA 1
ATOM 650 C C . SER A 1 86 ? -4.892 10.466 -6.206 1.00 82.25 86 SER A C 1
ATOM 652 O O . SER A 1 86 ? -4.379 11.084 -7.132 1.00 82.25 86 SER A O 1
ATOM 654 N N . ARG A 1 87 ? -4.689 10.799 -4.928 1.00 84.94 87 ARG A N 1
ATOM 655 C CA . ARG A 1 87 ? -3.897 11.950 -4.465 1.00 84.94 87 ARG A CA 1
ATOM 656 C C . ARG A 1 87 ? -2.626 11.529 -3.736 1.00 84.94 87 ARG A C 1
ATOM 658 O O . ARG A 1 87 ? -1.747 12.346 -3.466 1.00 84.94 87 ARG A O 1
ATOM 665 N N . THR A 1 88 ? -2.510 10.245 -3.409 1.00 89.69 88 THR A N 1
ATOM 666 C CA . THR A 1 88 ? -1.380 9.729 -2.652 1.00 89.69 88 THR A CA 1
ATOM 667 C C . THR A 1 88 ? -0.173 9.551 -3.568 1.00 89.69 88 THR A C 1
ATOM 669 O O . THR A 1 88 ? 0.027 8.518 -4.212 1.00 89.69 88 THR A O 1
ATOM 672 N N . THR A 1 89 ? 0.644 10.599 -3.620 1.00 92.19 89 THR A N 1
ATOM 673 C CA . THR A 1 89 ? 1.948 10.614 -4.289 1.00 92.19 89 THR A CA 1
ATOM 674 C C . THR A 1 89 ? 3.065 10.257 -3.307 1.00 92.19 89 THR A C 1
ATOM 676 O O . THR A 1 89 ? 2.868 10.247 -2.088 1.00 92.19 89 THR A O 1
ATOM 679 N N . TYR A 1 90 ? 4.279 10.028 -3.815 1.00 92.75 90 TYR A N 1
ATOM 680 C CA . TYR A 1 90 ? 5.456 9.849 -2.955 1.00 92.75 90 TYR A CA 1
ATOM 681 C C . TYR A 1 90 ? 5.658 11.048 -2.0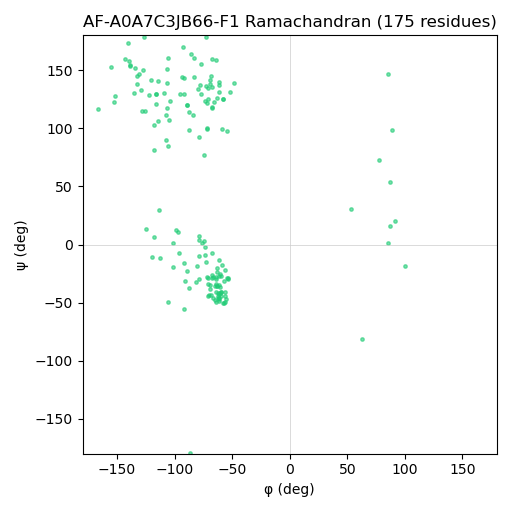20 1.00 92.75 90 TYR A C 1
ATOM 683 O O . TYR A 1 90 ? 5.864 10.880 -0.823 1.00 92.75 90 TYR A O 1
ATOM 691 N N . ALA A 1 91 ? 5.530 12.264 -2.560 1.00 91.25 91 ALA A N 1
ATOM 692 C CA . ALA A 1 91 ? 5.686 13.492 -1.790 1.00 91.25 91 ALA A CA 1
ATOM 693 C C . ALA A 1 91 ? 4.621 13.631 -0.689 1.00 91.25 91 ALA A C 1
ATOM 695 O O . ALA A 1 91 ? 4.937 14.123 0.391 1.00 91.25 91 ALA A O 1
ATOM 696 N N . ASP A 1 92 ? 3.384 13.176 -0.931 1.00 91.12 92 ASP A N 1
ATOM 697 C CA . ASP A 1 92 ? 2.339 13.160 0.099 1.00 91.12 92 ASP A CA 1
ATOM 698 C C . ASP A 1 92 ? 2.694 12.204 1.245 1.00 91.12 92 ASP A C 1
ATOM 700 O O . ASP A 1 92 ? 2.650 12.604 2.407 1.00 91.12 92 ASP A O 1
ATOM 704 N N . LEU A 1 93 ? 3.114 10.973 0.932 1.00 92.31 93 LEU A N 1
ATOM 705 C CA . LEU A 1 93 ? 3.536 10.007 1.951 1.00 92.31 93 LEU A CA 1
ATOM 706 C C . LEU A 1 93 ? 4.735 10.512 2.754 1.00 92.31 93 LEU A C 1
ATOM 708 O O . LEU A 1 93 ? 4.704 10.465 3.983 1.00 92.31 93 LEU A O 1
ATOM 712 N N . THR A 1 94 ? 5.765 11.028 2.077 1.00 92.50 94 THR A N 1
ATOM 713 C CA . THR A 1 94 ? 6.937 11.619 2.731 1.00 92.50 94 THR A CA 1
ATOM 714 C C . THR A 1 94 ? 6.521 12.749 3.663 1.00 92.50 94 THR A C 1
ATOM 716 O O . THR A 1 94 ? 6.852 12.697 4.845 1.00 92.50 94 THR A O 1
ATOM 719 N N . ARG A 1 95 ? 5.709 13.700 3.180 1.00 92.12 95 ARG A N 1
ATOM 720 C CA . ARG A 1 95 ? 5.193 14.802 3.998 1.00 92.12 95 ARG A CA 1
ATOM 721 C C . ARG A 1 95 ? 4.461 14.287 5.233 1.00 92.12 95 ARG A C 1
ATOM 723 O O . ARG A 1 95 ? 4.714 14.776 6.325 1.00 92.12 95 ARG A O 1
ATOM 730 N N . ARG A 1 96 ? 3.574 13.296 5.092 1.00 91.81 96 ARG A N 1
ATOM 731 C CA . ARG A 1 96 ? 2.840 12.719 6.231 1.00 91.81 96 ARG A CA 1
ATOM 732 C C . ARG A 1 96 ? 3.795 12.173 7.286 1.00 91.81 96 ARG A C 1
ATOM 734 O O . ARG A 1 96 ? 3.670 12.546 8.452 1.00 91.81 96 ARG A O 1
ATOM 741 N N . PHE A 1 97 ? 4.765 11.349 6.890 1.00 91.06 97 PHE A N 1
ATOM 742 C CA . PHE A 1 97 ? 5.761 10.810 7.821 1.00 91.06 97 PHE A CA 1
ATOM 743 C C . PHE A 1 97 ? 6.606 11.910 8.475 1.00 91.06 97 PHE A C 1
ATOM 745 O O . PHE A 1 97 ? 6.800 11.875 9.687 1.00 91.06 97 PHE A O 1
ATOM 752 N N . GLU A 1 98 ? 7.045 12.915 7.714 1.00 91.56 98 GLU A N 1
ATOM 753 C CA . GLU A 1 98 ? 7.796 14.068 8.235 1.00 9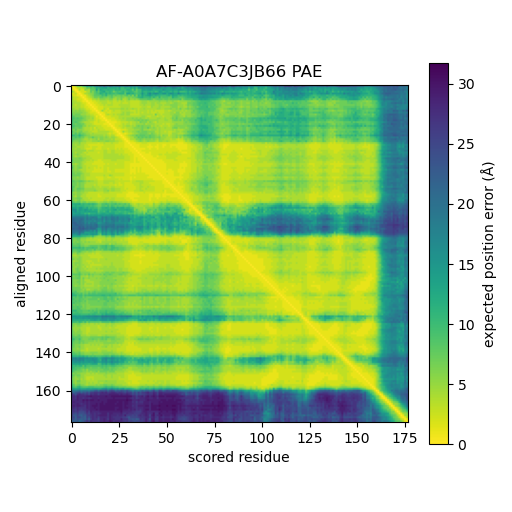1.56 98 GLU A CA 1
ATOM 754 C C . GLU A 1 98 ? 6.978 14.899 9.230 1.00 91.56 98 GLU A C 1
ATOM 756 O O . GLU A 1 98 ? 7.514 15.379 10.226 1.00 91.56 98 GLU A O 1
ATOM 761 N N . THR A 1 99 ? 5.667 15.019 9.010 1.00 91.00 99 THR A N 1
ATOM 762 C CA . THR A 1 99 ? 4.739 15.682 9.940 1.00 91.00 99 THR A CA 1
ATOM 763 C C . THR A 1 99 ? 4.338 14.815 11.134 1.00 91.00 99 THR A C 1
ATOM 765 O O . THR A 1 99 ? 3.522 15.247 11.939 1.00 91.00 99 THR A O 1
ATOM 768 N N . GLY A 1 100 ? 4.903 13.611 11.282 1.00 90.62 100 GLY A N 1
ATOM 769 C CA . GLY A 1 100 ? 4.681 12.740 12.438 1.00 90.62 100 GLY A CA 1
ATOM 770 C C . GLY A 1 100 ? 3.530 11.746 12.286 1.00 90.62 100 GLY A C 1
ATOM 771 O O . GLY A 1 100 ? 3.013 11.258 13.291 1.00 90.62 100 GLY A O 1
ATOM 772 N N . ALA A 1 101 ? 3.099 11.440 11.058 1.00 92.06 101 ALA A N 1
ATOM 773 C CA . ALA A 1 101 ? 2.084 10.417 10.835 1.00 92.06 101 ALA A CA 1
ATOM 774 C C . ALA A 1 101 ? 2.553 9.038 11.318 1.00 92.06 101 ALA A C 1
ATOM 776 O O . ALA A 1 101 ? 3.699 8.634 11.114 1.00 92.06 101 ALA A O 1
ATOM 777 N N . VAL A 1 102 ? 1.634 8.294 11.932 1.00 91.38 102 VAL A N 1
ATOM 778 C CA . VAL A 1 102 ? 1.896 6.977 12.521 1.00 91.38 102 VAL A CA 1
ATOM 779 C C . VAL A 1 102 ? 1.024 5.911 11.880 1.00 91.38 102 VAL A C 1
ATOM 781 O O . VAL A 1 102 ? -0.154 6.130 11.602 1.00 91.38 102 VAL A O 1
ATOM 784 N N . MET A 1 103 ? 1.581 4.721 11.671 1.00 91.81 103 MET A N 1
ATOM 785 C CA . MET A 1 103 ? 0.782 3.574 11.248 1.00 91.81 103 MET A CA 1
ATOM 786 C C . MET A 1 103 ? 0.014 2.999 12.439 1.00 91.81 103 MET A C 1
ATOM 788 O O . MET A 1 103 ? 0.598 2.712 13.484 1.00 91.81 103 MET A O 1
ATOM 792 N N . LYS A 1 104 ? -1.295 2.795 12.273 1.00 92.25 104 LYS A N 1
ATOM 793 C CA . LYS A 1 104 ? -2.164 2.144 13.259 1.00 92.25 104 LYS A CA 1
ATOM 794 C C . LYS A 1 104 ? -2.954 1.008 12.625 1.00 92.25 104 LYS A C 1
ATOM 796 O O . LYS A 1 104 ? -3.298 1.051 11.444 1.00 92.25 104 LYS A O 1
ATOM 801 N N . LYS A 1 105 ? -3.258 0.002 13.444 1.00 93.31 105 LYS A N 1
ATOM 802 C CA . LYS A 1 105 ? -4.171 -1.091 13.104 1.00 93.31 105 LYS A CA 1
ATOM 803 C C . LYS A 1 105 ? -5.494 -0.917 13.846 1.00 93.31 105 LYS A C 1
ATOM 805 O O . LYS A 1 105 ? -5.496 -0.598 15.031 1.00 93.31 105 LYS A O 1
ATOM 810 N N . PHE A 1 106 ? -6.596 -1.178 13.160 1.00 93.06 106 PHE A N 1
ATOM 811 C CA . PHE A 1 106 ? -7.954 -1.084 13.681 1.00 93.06 106 PHE A CA 1
ATOM 812 C C . PHE A 1 106 ? -8.654 -2.411 13.439 1.00 93.06 106 PHE A C 1
ATOM 814 O O . PHE A 1 106 ? -8.847 -2.803 12.292 1.00 93.06 106 PHE A O 1
ATOM 821 N N . ILE A 1 107 ? -9.006 -3.114 14.513 1.00 94.69 107 ILE A N 1
ATOM 822 C CA . ILE A 1 107 ? -9.765 -4.363 14.426 1.00 94.69 107 ILE A CA 1
ATOM 823 C C . ILE A 1 107 ? -11.242 -3.992 14.460 1.00 94.69 107 ILE A C 1
ATOM 825 O O . ILE A 1 107 ? -11.706 -3.388 15.427 1.00 94.69 107 ILE A O 1
ATOM 829 N N . LEU A 1 108 ? -11.972 -4.346 13.409 1.00 93.69 108 LEU A N 1
ATOM 830 C CA . LEU A 1 108 ? -13.400 -4.087 13.339 1.00 93.69 108 LEU A CA 1
ATOM 831 C C . LEU A 1 108 ? -14.159 -5.098 14.183 1.00 93.69 108 LEU A C 1
ATOM 833 O O . LEU A 1 108 ? -13.896 -6.300 14.154 1.00 93.69 108 LEU A O 1
ATOM 837 N N . THR A 1 109 ? -15.140 -4.612 14.925 1.00 93.88 109 THR A N 1
ATOM 838 C CA . THR A 1 109 ? -16.022 -5.428 15.760 1.00 93.88 109 THR A CA 1
ATOM 839 C C . THR A 1 109 ? -17.475 -5.118 15.417 1.00 93.88 109 THR A C 1
ATOM 841 O O . THR A 1 109 ? -17.763 -4.281 14.567 1.00 93.88 109 THR A O 1
ATOM 844 N N . LYS A 1 110 ? -18.425 -5.798 16.067 1.00 91.31 110 LYS A N 1
ATOM 845 C CA . LYS A 1 110 ? -19.848 -5.462 15.903 1.00 91.31 110 LYS A CA 1
ATOM 846 C C . LYS A 1 110 ? -20.189 -4.088 16.491 1.00 91.31 110 LYS A C 1
ATOM 848 O O . LYS A 1 110 ? -21.167 -3.488 16.073 1.00 91.31 110 LYS A O 1
ATOM 853 N N . GLN A 1 111 ? -19.417 -3.629 17.478 1.00 90.00 111 GLN A N 1
ATOM 854 C CA . GLN A 1 111 ? -19.596 -2.339 18.146 1.00 90.00 111 GLN A CA 1
ATOM 855 C C . GLN A 1 111 ? -18.796 -1.219 17.470 1.00 90.00 111 GLN A C 1
ATOM 857 O O . GLN A 1 111 ? -19.222 -0.071 17.485 1.00 90.00 111 GLN A O 1
ATOM 862 N N . PHE A 1 112 ? -17.648 -1.558 16.880 1.00 91.00 112 PHE A N 1
ATOM 863 C CA . PHE A 1 112 ? -16.800 -0.654 16.110 1.00 91.00 112 PHE A CA 1
ATOM 864 C C . PHE A 1 112 ? -16.714 -1.156 14.668 1.00 91.00 112 PHE A C 1
ATOM 866 O O . PHE A 1 112 ? -15.790 -1.884 14.296 1.00 91.00 112 PHE A O 1
ATOM 873 N N . ASP A 1 113 ? -17.734 -0.829 13.883 1.00 91.38 113 ASP A N 1
ATOM 874 C CA . ASP A 1 113 ? -17.833 -1.235 12.487 1.00 91.38 113 ASP A CA 1
ATOM 875 C C . ASP A 1 113 ? -17.109 -0.254 11.546 1.00 91.38 113 ASP A C 1
ATOM 877 O O . ASP A 1 113 ? -16.501 0.742 11.954 1.00 91.38 113 ASP A O 1
ATOM 881 N N . TYR A 1 114 ? -17.157 -0.536 10.244 1.00 90.12 114 TYR A N 1
ATOM 882 C CA . TYR A 1 114 ? -16.513 0.315 9.248 1.00 90.12 114 TYR A CA 1
ATOM 883 C C . TYR A 1 114 ? -17.123 1.727 9.166 1.00 90.12 114 TYR A C 1
ATOM 885 O O . TYR A 1 114 ? -16.429 2.679 8.799 1.00 90.12 114 TYR A O 1
ATOM 893 N N . ALA A 1 115 ? -18.406 1.891 9.502 1.00 89.44 115 ALA A N 1
ATOM 894 C CA . ALA A 1 115 ? -19.044 3.202 9.522 1.00 89.44 115 ALA A CA 1
ATOM 895 C C . ALA A 1 115 ? -18.513 4.042 10.691 1.00 89.44 115 ALA A C 1
ATOM 897 O O . ALA A 1 115 ? -18.124 5.190 10.470 1.00 89.44 115 ALA A O 1
ATOM 898 N N . ALA A 1 116 ? -18.397 3.447 11.882 1.00 89.56 116 ALA A N 1
ATOM 899 C CA . ALA A 1 116 ? -17.782 4.070 13.051 1.00 89.56 116 ALA A CA 1
ATOM 900 C C . ALA A 1 116 ? -16.315 4.448 12.786 1.00 89.56 116 ALA A C 1
ATOM 902 O O . ALA A 1 116 ? -15.912 5.581 13.052 1.00 89.56 116 ALA A O 1
ATOM 903 N N . PHE A 1 117 ? -15.538 3.549 12.167 1.00 89.12 117 PHE A N 1
ATOM 904 C CA . PHE A 1 117 ? -14.163 3.842 11.754 1.00 89.12 117 PHE A CA 1
ATOM 905 C C . PHE A 1 117 ? -14.087 5.064 10.831 1.00 89.12 117 PHE A C 1
ATOM 907 O O . PHE A 1 117 ? -13.302 5.982 11.076 1.00 89.12 117 PHE A O 1
ATOM 914 N N . LYS A 1 118 ? -14.919 5.107 9.782 1.00 87.44 118 LYS A N 1
ATOM 915 C CA . LYS A 1 118 ? -14.959 6.255 8.870 1.00 87.44 118 LYS A CA 1
ATOM 916 C C . LYS A 1 118 ? -15.361 7.531 9.603 1.00 87.44 118 LYS A C 1
ATOM 918 O O . LYS A 1 118 ? -14.687 8.536 9.437 1.00 87.44 118 LYS A O 1
ATOM 923 N N . GLN A 1 119 ? -16.398 7.495 10.435 1.00 86.69 119 GLN A N 1
ATOM 924 C CA . GLN A 1 119 ? -16.864 8.672 11.168 1.00 86.69 119 GLN A CA 1
ATOM 925 C C . GLN A 1 119 ? -15.786 9.252 12.091 1.00 86.69 119 GLN A C 1
ATOM 927 O O . GLN A 1 119 ? -15.644 10.469 12.176 1.00 86.69 119 GLN A O 1
ATOM 932 N N . GLN A 1 120 ? -15.027 8.391 12.768 1.00 84.38 120 GLN A N 1
ATOM 933 C CA . GLN A 1 120 ? -14.034 8.818 13.747 1.00 84.38 120 GLN A CA 1
ATOM 934 C C . GLN A 1 120 ? -12.708 9.260 13.111 1.00 84.38 120 GLN A C 1
ATOM 936 O O . GLN A 1 120 ? -12.051 10.152 13.642 1.00 84.38 120 GLN A O 1
ATOM 941 N N . TYR A 1 121 ? -12.303 8.660 11.984 1.00 83.19 121 TYR A N 1
ATOM 942 C CA . TYR A 1 121 ? -10.945 8.829 11.455 1.00 83.19 121 TYR A CA 1
ATOM 943 C C . TYR A 1 121 ? -10.851 9.439 10.049 1.00 83.19 121 TYR A C 1
ATOM 945 O O . TYR A 1 121 ? -9.747 9.815 9.655 1.00 83.19 121 TYR A O 1
ATOM 953 N N . SER A 1 122 ? -11.946 9.595 9.289 1.00 74.50 122 SER A N 1
ATOM 954 C CA . SER A 1 122 ? -11.903 9.913 7.844 1.00 74.50 122 SER A CA 1
ATOM 955 C C . SER A 1 122 ? -11.106 11.157 7.451 1.00 74.50 122 SER A C 1
ATOM 957 O O . SER A 1 122 ? -10.609 11.214 6.331 1.00 74.50 122 SER A O 1
ATOM 959 N N . GLN A 1 123 ? -11.002 12.167 8.318 1.00 74.44 123 GLN A N 1
ATOM 960 C CA . GLN A 1 123 ? -10.336 13.427 7.965 1.00 74.44 123 GLN A CA 1
ATOM 961 C C . GLN A 1 123 ? -8.804 13.340 8.022 1.00 74.44 123 GLN A C 1
ATOM 963 O O . GLN A 1 123 ? -8.134 14.007 7.240 1.00 74.44 123 GLN A O 1
ATOM 968 N N . ASN A 1 124 ? -8.250 12.484 8.888 1.00 81.00 124 ASN A N 1
ATOM 969 C CA . ASN A 1 124 ? -6.808 12.416 9.165 1.00 81.00 124 ASN A CA 1
ATOM 970 C C . ASN A 1 124 ? -6.214 11.016 8.952 1.00 81.00 124 ASN A C 1
ATOM 972 O O . ASN A 1 124 ? -5.090 10.748 9.375 1.00 81.00 124 ASN A O 1
ATOM 976 N N . THR A 1 125 ? -6.957 10.121 8.301 1.00 88.69 125 THR A N 1
ATOM 977 C CA . THR A 1 125 ? -6.536 8.744 8.034 1.00 88.69 125 THR A CA 1
ATOM 978 C C . THR A 1 125 ? -6.351 8.492 6.546 1.00 88.69 125 THR A C 1
ATOM 980 O O . THR A 1 125 ? -7.142 8.944 5.721 1.00 88.69 125 THR A O 1
ATOM 983 N N . LEU A 1 126 ? -5.320 7.728 6.210 1.00 91.69 126 LEU A N 1
ATOM 984 C CA . LEU A 1 126 ? -5.127 7.124 4.901 1.00 91.69 126 LEU A CA 1
ATOM 985 C C . LEU A 1 126 ? -5.139 5.597 5.074 1.00 91.69 126 LEU A C 1
ATOM 987 O O . LEU A 1 126 ? -4.150 5.032 5.552 1.00 91.69 126 LEU A O 1
ATOM 991 N N . PRO A 1 127 ? -6.241 4.912 4.724 1.00 92.12 127 PRO A N 1
ATOM 992 C CA . PRO A 1 127 ? -6.292 3.455 4.729 1.00 92.12 127 PRO A CA 1
ATOM 993 C C . PRO A 1 127 ? -5.305 2.870 3.716 1.00 92.12 127 PRO A C 1
ATOM 995 O O . PRO A 1 127 ? -5.340 3.219 2.538 1.00 92.12 127 PRO A O 1
ATOM 998 N N . LEU A 1 128 ? -4.429 1.971 4.173 1.00 93.69 128 LEU A N 1
ATOM 999 C CA . LEU A 1 128 ? -3.386 1.364 3.340 1.00 93.69 128 LEU A CA 1
ATOM 1000 C C . LEU A 1 128 ? -3.726 -0.083 2.988 1.00 93.69 128 LEU A C 1
ATOM 1002 O O . LEU A 1 128 ? -3.700 -0.486 1.823 1.00 93.69 128 LEU A O 1
ATOM 1006 N N . PHE A 1 129 ? -4.094 -0.861 4.008 1.00 95.25 129 PHE A N 1
ATOM 1007 C CA . PHE A 1 129 ? -4.355 -2.288 3.870 1.00 95.25 129 PHE A CA 1
ATOM 1008 C C . PHE A 1 129 ? -5.577 -2.730 4.666 1.00 95.25 129 PHE A C 1
ATOM 1010 O O . PHE A 1 129 ? -5.914 -2.154 5.698 1.00 95.25 129 PHE A O 1
ATOM 1017 N N . LEU A 1 130 ? -6.194 -3.809 4.204 1.00 95.06 130 LEU A N 1
ATOM 1018 C CA . LEU A 1 130 ? -7.218 -4.562 4.910 1.00 95.06 130 LEU A CA 1
ATOM 1019 C C . LEU A 1 130 ? -6.732 -6.006 5.038 1.00 95.06 130 LEU A C 1
ATOM 1021 O O . LEU A 1 130 ? -6.342 -6.620 4.052 1.00 95.06 130 LEU A O 1
ATOM 1025 N N . ILE A 1 131 ? -6.745 -6.556 6.241 1.00 96.06 131 ILE A N 1
ATOM 1026 C CA . ILE A 1 131 ? -6.507 -7.975 6.488 1.00 96.06 131 ILE A CA 1
ATOM 1027 C C . ILE A 1 131 ? -7.855 -8.570 6.855 1.00 96.06 131 ILE A C 1
ATOM 1029 O O . ILE A 1 131 ? -8.413 -8.244 7.901 1.00 96.06 131 ILE A O 1
ATOM 1033 N N . THR A 1 132 ? -8.389 -9.413 5.977 1.00 95.25 132 THR A N 1
ATOM 1034 C CA . THR A 1 132 ? -9.660 -10.096 6.250 1.00 95.25 132 THR A CA 1
ATOM 1035 C C . THR A 1 132 ? -9.524 -11.028 7.452 1.00 95.25 132 THR A C 1
ATOM 1037 O O . THR A 1 132 ? -8.422 -11.506 7.730 1.00 95.25 132 THR A O 1
ATOM 1040 N N . GLN A 1 133 ? -10.629 -11.390 8.102 1.00 93.00 133 GLN A N 1
ATOM 1041 C CA . GLN A 1 133 ? -10.620 -12.404 9.167 1.00 93.00 133 GLN A CA 1
ATOM 1042 C C . GLN A 1 133 ? -9.969 -13.736 8.727 1.00 93.00 133 GLN A C 1
ATOM 1044 O O . GLN A 1 133 ? -9.363 -14.434 9.536 1.00 93.00 133 GLN A O 1
ATOM 1049 N N . ALA A 1 134 ? -10.044 -14.072 7.435 1.00 93.56 134 ALA A N 1
ATOM 1050 C CA . ALA A 1 134 ? -9.400 -15.249 6.847 1.00 93.56 134 ALA A CA 1
ATOM 1051 C C . ALA A 1 134 ? -7.875 -15.100 6.637 1.00 93.56 134 ALA A C 1
ATOM 1053 O O . ALA A 1 134 ? -7.241 -16.002 6.099 1.00 93.56 134 ALA A O 1
ATOM 1054 N N . GLY A 1 135 ? -7.279 -13.965 7.013 1.00 92.19 135 GLY A N 1
ATOM 1055 C CA . GLY A 1 135 ? -5.848 -13.682 6.874 1.00 92.19 135 GLY A CA 1
ATOM 1056 C C . GLY A 1 135 ? -5.431 -13.124 5.511 1.00 92.19 135 GLY A C 1
ATOM 1057 O O . GLY A 1 135 ? -4.255 -12.838 5.299 1.00 92.19 135 GLY A O 1
ATOM 1058 N N . ASN A 1 136 ? -6.367 -12.921 4.578 1.00 92.00 136 ASN A N 1
ATOM 1059 C CA . ASN A 1 136 ? -6.034 -12.349 3.274 1.00 92.00 136 ASN A CA 1
ATOM 1060 C C . ASN A 1 136 ? -5.704 -10.863 3.399 1.00 92.00 136 ASN A C 1
ATOM 1062 O O . ASN A 1 136 ? -6.555 -10.074 3.812 1.00 92.00 136 ASN A O 1
ATOM 1066 N N . LEU A 1 137 ? -4.500 -10.484 2.971 1.00 92.44 137 LEU A N 1
ATOM 1067 C CA . LEU A 1 137 ? -4.119 -9.090 2.786 1.00 92.44 137 LEU A CA 1
ATOM 1068 C C . LEU A 1 137 ? -4.812 -8.528 1.545 1.00 92.44 137 LEU A C 1
ATOM 1070 O O . LEU A 1 137 ? -4.802 -9.135 0.475 1.00 92.44 137 LEU A O 1
ATOM 1074 N N . ILE A 1 138 ? -5.337 -7.323 1.640 1.00 92.69 138 ILE A N 1
ATOM 1075 C CA . ILE A 1 138 ? -5.950 -6.547 0.571 1.00 92.69 138 ILE A CA 1
ATOM 1076 C C . ILE A 1 138 ? -5.301 -5.165 0.606 1.00 92.69 138 ILE A C 1
ATOM 1078 O O . ILE A 1 138 ? -5.135 -4.577 1.671 1.00 92.69 138 ILE A O 1
ATOM 1082 N N . VAL A 1 139 ? -4.898 -4.668 -0.560 1.00 93.50 139 VAL A N 1
ATOM 1083 C CA . VAL A 1 139 ? -4.336 -3.322 -0.709 1.00 93.50 139 VAL A CA 1
ATOM 1084 C C . VAL A 1 139 ? -5.472 -2.392 -1.114 1.00 93.50 139 VAL A C 1
ATOM 1086 O O . VAL A 1 139 ? -6.211 -2.727 -2.044 1.00 93.50 139 VAL A O 1
ATOM 1089 N N . TYR A 1 140 ? -5.633 -1.267 -0.414 1.00 92.06 140 TYR A N 1
ATOM 1090 C CA . TYR A 1 140 ? -6.580 -0.240 -0.844 1.00 92.06 140 TYR A CA 1
ATOM 1091 C C . TYR A 1 140 ? -6.085 0.389 -2.145 1.00 92.06 140 TYR A C 1
ATOM 1093 O O . TYR A 1 140 ? -4.896 0.675 -2.296 1.00 92.06 140 TYR A O 1
ATOM 1101 N N . THR A 1 141 ? -6.995 0.574 -3.091 1.00 90.81 141 THR A N 1
ATOM 1102 C CA . THR A 1 141 ? -6.716 1.121 -4.417 1.00 90.81 141 THR A CA 1
ATOM 1103 C C . THR A 1 141 ? -7.872 2.002 -4.864 1.00 90.81 141 THR A C 1
ATOM 1105 O O . THR A 1 141 ? -8.996 1.852 -4.391 1.00 90.81 141 THR A O 1
ATOM 1108 N N . THR A 1 142 ? -7.613 2.893 -5.818 1.00 85.25 142 THR A N 1
ATOM 1109 C CA . THR A 1 142 ? -8.644 3.806 -6.359 1.00 85.25 142 THR A CA 1
ATOM 1110 C C . THR A 1 142 ? -9.809 3.108 -7.065 1.00 85.25 142 THR A C 1
ATOM 1112 O O . THR A 1 142 ? -10.883 3.685 -7.188 1.00 85.25 142 THR A O 1
ATOM 1115 N N . ASP A 1 143 ? -9.592 1.886 -7.551 1.00 80.06 143 ASP A N 1
ATOM 1116 C CA . ASP A 1 143 ? -10.542 1.110 -8.351 1.00 80.06 143 ASP A CA 1
ATOM 1117 C C . ASP A 1 143 ? -11.373 0.117 -7.523 1.00 80.06 143 ASP A C 1
ATOM 1119 O O . ASP A 1 143 ? -12.308 -0.470 -8.064 1.00 80.06 143 ASP A O 1
ATOM 1123 N N . ASN A 1 144 ? -11.072 -0.059 -6.228 1.00 75.31 144 ASN A N 1
ATOM 1124 C CA . ASN A 1 144 ? -11.791 -0.990 -5.362 1.00 75.31 144 ASN A CA 1
ATOM 1125 C C . ASN A 1 144 ? -12.275 -0.323 -4.073 1.00 75.31 144 ASN A C 1
ATOM 1127 O O . ASN A 1 144 ? -11.494 -0.014 -3.172 1.00 75.31 144 ASN A O 1
ATOM 1131 N N . GLU A 1 145 ? -13.594 -0.247 -3.930 1.00 70.12 145 GLU A N 1
ATOM 1132 C CA . GLU A 1 145 ? -14.232 -0.019 -2.640 1.00 70.12 145 GLU A CA 1
ATOM 1133 C C . GLU A 1 145 ? -14.457 -1.363 -1.947 1.00 70.12 145 GLU A C 1
ATOM 1135 O O . GLU A 1 145 ? -15.226 -2.209 -2.404 1.00 70.12 145 GLU A O 1
ATOM 1140 N N . TYR A 1 146 ? -13.770 -1.573 -0.828 1.00 79.88 14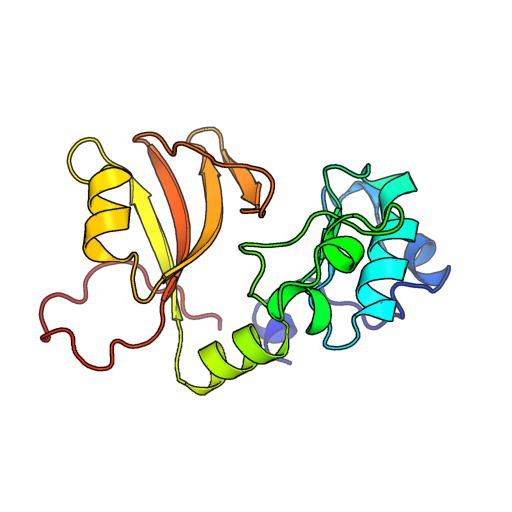6 TYR A N 1
ATOM 1141 C CA . TYR A 1 146 ? -14.051 -2.700 0.052 1.00 79.88 146 TYR A CA 1
ATOM 1142 C C . TYR A 1 146 ? -15.017 -2.256 1.144 1.00 79.88 146 TYR A C 1
ATOM 1144 O O . TYR A 1 146 ? -14.913 -1.144 1.666 1.00 79.88 146 TYR A O 1
ATOM 1152 N N . ALA A 1 147 ? -15.918 -3.158 1.530 1.00 83.62 147 ALA A N 1
ATOM 1153 C CA . ALA A 1 147 ? -16.749 -3.020 2.718 1.00 83.62 147 ALA A CA 1
ATOM 1154 C C . ALA A 1 147 ? -16.223 -3.972 3.808 1.00 83.62 147 ALA A C 1
ATOM 1156 O O . ALA A 1 147 ? -16.712 -5.104 3.898 1.00 83.62 147 ALA A O 1
ATOM 1157 N N . PRO A 1 148 ? -15.210 -3.552 4.596 1.00 90.19 148 PRO A N 1
ATOM 1158 C CA . PRO A 1 148 ? -14.699 -4.321 5.721 1.00 90.19 148 PRO A CA 1
ATOM 1159 C C . PRO A 1 148 ? -15.811 -4.825 6.637 1.00 90.19 148 PRO A C 1
ATOM 1161 O O . PRO A 1 148 ? -16.766 -4.101 6.931 1.00 90.19 148 PRO A O 1
ATOM 1164 N N . GLN A 1 149 ? -15.669 -6.062 7.094 1.00 92.75 149 GLN A N 1
ATOM 1165 C CA . GLN A 1 149 ? -16.623 -6.726 7.971 1.00 92.75 149 GLN A CA 1
ATOM 1166 C C . GLN A 1 149 ? -16.086 -6.807 9.405 1.00 92.75 149 GLN A C 1
ATOM 1168 O O . GLN A 1 149 ? -14.875 -6.711 9.628 1.00 92.75 149 GLN A O 1
ATOM 1173 N N . PRO A 1 150 ? -16.962 -7.010 10.407 1.00 93.44 150 PRO A N 1
ATOM 1174 C CA . PRO A 1 150 ? -16.517 -7.352 11.752 1.00 93.44 150 PRO A CA 1
ATOM 1175 C C . PRO A 1 150 ? -15.560 -8.554 11.729 1.00 93.44 150 PRO A C 1
ATOM 1177 O O . PRO A 1 150 ? -15.872 -9.580 11.130 1.00 93.44 150 PRO A O 1
ATOM 1180 N N . GLY A 1 151 ? -14.417 -8.432 12.402 1.00 92.81 151 GLY A N 1
ATOM 1181 C CA . GLY A 1 151 ? -13.325 -9.410 12.391 1.00 92.81 151 GLY A CA 1
ATOM 1182 C C . GLY A 1 151 ? -12.161 -9.037 11.469 1.00 92.81 151 GLY A C 1
ATOM 1183 O O . GLY A 1 151 ? -11.056 -9.545 11.665 1.00 92.81 151 GLY A O 1
ATOM 1184 N N . ASP A 1 152 ? -12.364 -8.126 10.516 1.00 96.62 152 ASP A N 1
ATOM 1185 C CA . ASP A 1 152 ? -11.288 -7.629 9.664 1.00 96.62 152 ASP A CA 1
ATOM 1186 C C . ASP A 1 152 ? -10.406 -6.608 10.399 1.00 96.62 152 ASP A C 1
ATOM 1188 O O . ASP A 1 152 ? -10.831 -5.928 11.335 1.00 96.62 152 ASP A O 1
ATOM 1192 N N . THR A 1 153 ? -9.158 -6.470 9.953 1.00 96.50 153 THR A N 1
ATOM 1193 C CA . THR A 1 153 ? -8.205 -5.480 10.467 1.00 96.50 153 THR A CA 1
ATOM 1194 C C . THR A 1 153 ? -7.832 -4.476 9.384 1.00 96.50 153 THR A C 1
ATOM 1196 O O . THR A 1 153 ? -7.262 -4.848 8.362 1.00 96.50 153 THR A O 1
ATOM 1199 N N . ILE A 1 154 ? -8.088 -3.192 9.618 1.00 94.88 154 ILE A N 1
ATOM 1200 C CA . ILE A 1 154 ? -7.641 -2.097 8.751 1.00 94.88 154 ILE A CA 1
ATOM 1201 C C . ILE A 1 154 ? -6.283 -1.596 9.248 1.00 94.88 154 ILE A C 1
ATOM 1203 O O . ILE A 1 154 ? -6.133 -1.273 10.423 1.00 94.88 154 ILE A O 1
ATOM 1207 N N . ILE A 1 155 ? -5.300 -1.479 8.360 1.00 95.12 155 ILE A N 1
ATOM 1208 C CA . ILE A 1 155 ? -4.030 -0.793 8.620 1.00 95.12 155 ILE A CA 1
ATOM 1209 C C . ILE A 1 155 ? -4.085 0.558 7.917 1.00 95.12 155 ILE A C 1
ATOM 1211 O O . ILE A 1 155 ? -4.329 0.628 6.712 1.00 95.12 155 ILE A O 1
ATOM 1215 N N . SER A 1 156 ? -3.885 1.638 8.666 1.00 93.19 156 SER A N 1
ATOM 1216 C CA . SER A 1 156 ? -3.958 3.007 8.150 1.00 93.19 156 SER A CA 1
ATOM 1217 C C . SER A 1 156 ? -2.796 3.859 8.634 1.00 93.19 156 SER A C 1
ATOM 1219 O O . SER A 1 156 ? -2.270 3.646 9.726 1.00 93.19 156 SER A O 1
ATOM 1221 N N . LEU A 1 157 ? -2.437 4.856 7.832 1.00 93.25 157 LEU A N 1
ATOM 1222 C CA . LEU A 1 157 ? -1.554 5.941 8.229 1.00 93.25 157 LEU A CA 1
ATOM 1223 C C . LEU A 1 157 ? -2.398 7.071 8.826 1.00 93.25 157 LEU A C 1
ATOM 1225 O O . LEU A 1 157 ? -3.281 7.606 8.160 1.00 93.25 157 LE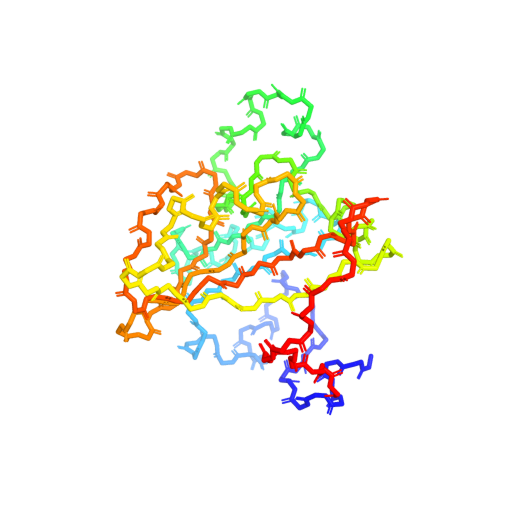U A O 1
ATOM 1229 N N . ILE A 1 158 ? -2.142 7.409 10.085 1.00 91.69 158 ILE A N 1
ATOM 1230 C CA . ILE A 1 158 ? -2.867 8.430 10.839 1.00 91.69 158 ILE A CA 1
ATOM 1231 C C . ILE A 1 158 ? -1.972 9.650 10.974 1.00 91.69 158 ILE A C 1
ATOM 1233 O O . ILE A 1 158 ? -0.914 9.567 11.596 1.00 91.69 158 ILE A O 1
ATOM 1237 N N . ASN A 1 159 ? -2.398 10.778 10.417 1.00 89.06 159 ASN A N 1
ATOM 1238 C CA . ASN A 1 159 ? -1.729 12.050 10.656 1.00 89.06 159 ASN A CA 1
ATOM 1239 C C . ASN A 1 159 ? -1.970 12.469 12.114 1.00 89.06 159 ASN A C 1
ATOM 1241 O O . ASN A 1 159 ? -3.084 12.268 12.617 1.00 89.06 159 ASN A O 1
ATOM 1245 N N . PRO A 1 160 ? -0.977 13.053 12.804 1.00 80.50 160 PRO A N 1
ATOM 1246 C CA . PRO A 1 160 ? -1.227 13.665 14.097 1.00 80.50 160 PRO A CA 1
ATOM 1247 C C . PRO A 1 160 ? -2.303 14.728 13.893 1.00 80.50 160 PRO A C 1
ATOM 1249 O O . PRO A 1 160 ? -2.210 15.557 12.988 1.00 80.50 160 PRO A O 1
ATOM 1252 N N . ALA A 1 161 ? -3.382 14.633 14.665 1.00 63.28 161 ALA A N 1
ATOM 1253 C CA . ALA A 1 161 ? -4.463 15.593 14.558 1.00 63.28 161 ALA A CA 1
ATOM 1254 C C . ALA A 1 161 ? -3.908 16.979 14.899 1.00 63.28 161 ALA A C 1
ATOM 1256 O O . ALA A 1 161 ? -3.286 17.139 15.946 1.00 63.28 161 ALA A O 1
ATOM 1257 N N . GLU A 1 162 ? -4.181 17.990 14.069 1.00 51.72 162 GLU A N 1
ATOM 1258 C CA . GLU A 1 162 ? -3.954 19.383 14.478 1.00 51.72 162 GLU A CA 1
ATOM 1259 C C . GLU A 1 162 ? -4.761 19.732 15.742 1.00 51.72 162 GLU A C 1
ATOM 1261 O O . GLU A 1 162 ? -4.414 20.676 16.436 1.00 51.72 162 GLU A O 1
ATOM 1266 N N . THR A 1 163 ? -5.789 18.951 16.095 1.00 38.91 163 THR A N 1
ATOM 1267 C CA . THR A 1 163 ? -6.399 18.887 17.434 1.00 38.91 163 THR A CA 1
ATOM 1268 C C . THR A 1 163 ? -7.312 17.658 17.538 1.00 38.91 163 THR A C 1
ATOM 1270 O O . THR A 1 163 ? -8.322 17.565 16.846 1.00 38.91 163 THR A O 1
ATOM 1273 N N . LEU A 1 164 ? -6.998 16.713 18.423 1.00 42.44 164 LEU A N 1
ATOM 1274 C CA . LEU A 1 164 ? -7.988 15.837 19.058 1.00 42.44 164 LEU A CA 1
ATOM 1275 C C . LEU A 1 164 ? -7.629 15.790 20.550 1.00 42.44 164 LEU A C 1
ATOM 1277 O O . LEU A 1 164 ? -6.445 15.635 20.852 1.00 42.44 164 LEU A O 1
ATOM 1281 N N . PRO A 1 165 ? -8.595 16.004 21.462 1.00 37.28 165 PRO A N 1
ATOM 1282 C CA . PRO A 1 165 ? -8.324 16.084 22.889 1.00 37.28 165 PRO A CA 1
ATOM 1283 C C . PRO A 1 165 ? -7.745 14.764 23.393 1.00 37.28 165 PRO A C 1
ATOM 1285 O O . PRO A 1 165 ? -8.199 13.687 23.001 1.00 37.28 165 PRO A O 1
ATOM 1288 N N . ASP A 1 166 ? -6.725 14.894 24.238 1.00 44.66 166 ASP A N 1
ATOM 1289 C CA . ASP A 1 166 ? -6.076 13.804 24.951 1.00 44.66 166 ASP A CA 1
ATOM 1290 C C . ASP A 1 166 ? -7.119 13.004 25.730 1.00 44.66 166 ASP A C 1
ATOM 1292 O O . ASP A 1 166 ? -7.485 13.386 26.835 1.00 44.66 166 ASP A O 1
ATOM 1296 N N . GLU A 1 167 ? -7.589 11.886 25.186 1.00 43.59 167 GLU A N 1
ATOM 1297 C CA . GLU A 1 167 ? -8.087 10.798 26.013 1.00 43.59 167 GLU A CA 1
ATOM 1298 C C . GLU A 1 167 ? -7.932 9.445 25.301 1.00 43.59 167 GLU A C 1
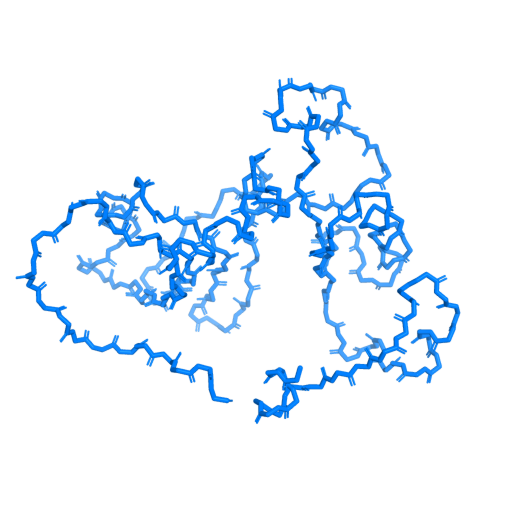ATOM 1300 O O . GLU A 1 167 ? -8.407 9.207 24.192 1.00 43.59 167 GLU A O 1
ATOM 1305 N N . GLU A 1 168 ? -7.208 8.577 26.007 1.00 40.09 168 GLU A N 1
ATOM 1306 C CA . GLU A 1 168 ? -7.071 7.132 25.833 1.00 40.09 168 GLU A CA 1
ATOM 1307 C C . GLU A 1 168 ? -6.161 6.588 24.716 1.00 40.09 168 GLU A C 1
ATOM 1309 O O . GLU A 1 168 ? -6.534 5.927 23.745 1.00 40.09 168 GLU A O 1
ATOM 1314 N N . VAL A 1 169 ? -4.866 6.753 24.992 1.00 48.44 169 VAL A N 1
ATOM 1315 C CA . VAL A 1 169 ? -3.820 5.788 24.650 1.00 48.44 169 VAL A CA 1
ATOM 1316 C C . VAL A 1 169 ? -4.130 4.441 25.320 1.00 48.44 169 VAL A C 1
ATOM 1318 O O . VAL A 1 169 ? -3.785 4.231 26.479 1.00 48.44 169 VAL A O 1
ATOM 1321 N N . ALA A 1 170 ? -4.705 3.491 24.583 1.00 39.03 170 ALA A N 1
ATOM 1322 C CA . ALA A 1 170 ? -4.550 2.073 24.899 1.00 39.03 170 ALA A CA 1
ATOM 1323 C C . ALA A 1 170 ? -4.661 1.182 23.650 1.00 39.03 170 ALA A C 1
ATOM 1325 O O . ALA A 1 170 ? -5.641 1.208 22.917 1.00 39.03 170 ALA A O 1
ATOM 1326 N N . ALA A 1 171 ? -3.642 0.332 23.501 1.00 40.78 171 ALA A N 1
ATOM 1327 C CA . ALA A 1 171 ? -3.551 -0.863 22.660 1.00 40.78 171 ALA A CA 1
ATOM 1328 C C . ALA A 1 171 ? -3.045 -0.717 21.205 1.00 40.78 171 ALA A C 1
ATOM 1330 O O . ALA A 1 171 ? -3.784 -0.543 20.240 1.00 40.78 171 ALA A O 1
ATOM 1331 N N . ASN A 1 172 ? -1.749 -1.034 21.085 1.00 35.03 172 ASN A N 1
ATOM 1332 C CA . ASN A 1 172 ? -1.051 -1.603 19.926 1.00 35.03 172 ASN A CA 1
ATOM 1333 C C . ASN A 1 172 ? -0.495 -0.654 18.857 1.00 35.03 172 ASN A C 1
ATOM 1335 O O . ASN A 1 172 ? -0.664 -0.882 17.657 1.00 35.03 172 ASN A O 1
ATOM 1339 N N . SER A 1 173 ? 0.310 0.310 19.294 1.00 38.03 173 SER A N 1
ATOM 1340 C CA . SER A 1 173 ? 1.441 0.779 18.492 1.00 38.03 173 SER A CA 1
ATOM 1341 C C . SER A 1 173 ? 2.473 -0.352 18.409 1.00 38.03 173 SER A C 1
ATOM 1343 O O . SER A 1 173 ? 2.978 -0.787 19.441 1.00 38.03 173 SER A O 1
ATOM 1345 N N . ILE A 1 174 ? 2.775 -0.856 17.211 1.00 34.72 174 ILE A N 1
ATOM 1346 C CA . ILE A 1 174 ? 4.000 -1.638 17.003 1.00 34.72 174 ILE A CA 1
ATOM 1347 C C . ILE A 1 174 ? 5.105 -0.605 16.765 1.00 34.72 174 ILE A C 1
ATOM 1349 O O . ILE A 1 174 ? 5.052 0.076 15.737 1.00 34.72 174 ILE A O 1
ATOM 1353 N N . PRO A 1 175 ? 6.072 -0.428 17.681 1.00 30.05 175 PRO A N 1
ATOM 1354 C CA . PRO A 1 175 ? 7.285 0.291 17.341 1.00 30.05 175 PRO A CA 1
ATOM 1355 C C . PRO A 1 175 ? 8.022 -0.548 16.300 1.00 30.05 175 PRO A C 1
ATOM 1357 O O . PRO A 1 175 ? 8.316 -1.720 16.531 1.00 30.05 175 PRO A O 1
ATOM 1360 N N . ILE A 1 176 ? 8.291 0.036 15.137 1.00 36.41 176 ILE A N 1
ATOM 1361 C CA . ILE A 1 176 ? 9.247 -0.550 14.201 1.00 36.41 176 ILE A CA 1
ATOM 1362 C C . ILE A 1 176 ? 10.614 -0.328 14.855 1.00 36.41 176 ILE A C 1
ATOM 1364 O O . ILE A 1 176 ? 11.104 0.800 14.875 1.00 36.41 176 ILE A O 1
ATOM 1368 N N . THR A 1 177 ? 11.140 -1.370 15.499 1.00 35.69 177 THR A N 1
ATOM 1369 C CA . THR A 1 177 ? 12.540 -1.448 15.944 1.00 35.69 177 THR A CA 1
ATOM 1370 C C . THR A 1 177 ? 13.335 -2.137 14.853 1.00 35.69 177 THR A C 1
ATOM 1372 O O . THR A 1 177 ? 12.805 -3.150 14.348 1.00 35.69 177 THR A O 1
#